Protein AF-A0A444ZMV1-F1 (afdb_monomer)

Nearest PDB structures (foldseek):
  4d1q-assembly1_B  TM=6.561E-01  e=3.156E-02  Musca domestica
  4d1q-assembly1_A-2  TM=5.902E-01  e=2.359E-02  Musca domestica

Foldseek 3Di:
DVVVVVVVCVVVCVVCVLLVLLLQLLQLQQRLNVLLLVLVVVPVDPVVSVVVSVSSVVVNVVLLVVLVVVVVVPPVDDDDDDDDDADDDDDQPPDLPRNLVVSVVSVVPDDDDQDDDDRVLSSVSNPDDRDRSRPSPDDSLVVLVVCCVSRVSSSVVNVVSVVDDPDCVVVVVLVVVLVVVCDPVNVPDDPVVSVVVSVVVCVVCSRVPPPPPPPPPPPPPPDDPDDDDDD

InterPro domains:
  IPR008906 HAT, C-terminal dimerisation domain [PF05699] (121-204)
  IPR012337 Ribonuclease H-like superfamily [SSF53098] (3-204)
  IPR025525 hAT-like transposase, RNase-H fold [PF14372] (1-67)

Organism: Arachis hypogaea (NCBI:txid3818)

Radius of gyration: 24.39 Å; Cα contacts (8 Å, |Δi|>4): 104; chains: 1; bounding box: 54×72×70 Å

Solvent-accessible surface area (backbone atoms only — not comparable to full-atom values): 14607 Å² total; per-residue (Å²): 111,69,68,63,53,49,57,53,46,54,59,50,42,76,71,45,48,57,61,53,45,42,54,42,37,69,30,62,52,34,25,69,61,44,51,54,62,49,34,59,72,75,31,87,49,67,71,60,27,50,53,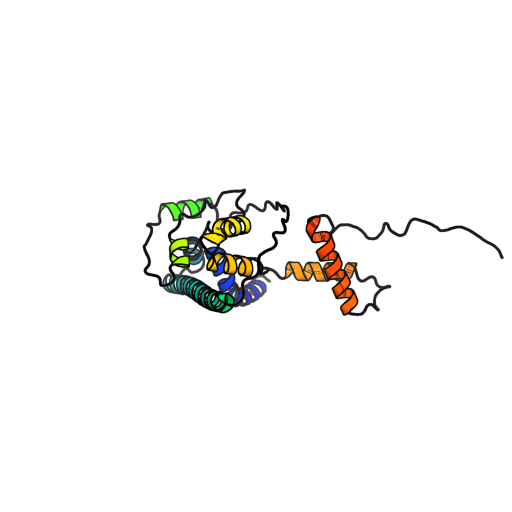54,53,52,49,37,53,48,54,48,51,52,51,53,51,54,48,50,56,52,54,67,63,49,72,81,63,88,77,85,84,83,89,79,88,79,84,88,83,89,78,90,73,87,68,58,94,69,49,63,67,61,48,54,55,49,62,74,71,56,74,89,75,88,75,95,73,91,47,71,69,61,51,52,60,69,71,46,85,66,42,72,75,83,52,88,84,70,48,71,68,59,50,38,64,73,40,29,87,80,36,56,62,58,33,51,50,46,56,60,56,72,66,56,75,92,56,66,62,64,56,52,49,51,53,55,47,46,58,69,73,52,43,86,92,52,77,79,67,53,67,71,55,53,49,52,49,55,51,49,52,51,61,70,38,63,86,70,47,92,75,69,86,74,68,72,86,73,79,83,74,86,81,81,88,77,86,79,84,88,132

Mean predicted aligned error: 14.3 Å

Secondary structure (DSSP, 8-state):
-HHHHHHHHHHHHHHHHHHHHHHHHTSTTTHHHHHHHHHHHH-SSHHHHHHHHHHHHHHHHHHHHHHHHHHHHHTT---PPPP-------------TT-HHHHHHHHHH--------S-HHHHHHHHSPPPPTT-TT--HHHHHHHHTTT-HHHHHHHHHHHTS-S-THHHHHHHHHHHHHS-GGGTT--HHHHHHHHHHHHHHHGGG-GGGGG--TTTT--S--------

pLDDT: mean 73.39, std 20.25, range [30.33, 95.62]

Sequence (231 aa):
MASNLKKKFEKYWDEIHGIMGVAAVLDPRYKMVGIEFQFEKMYPDPTECSKQVDRIHQLCNELVNEYTQKMSSDVSHVSVGVSVGTKELNESGNASLFGGDDYMVYLKRRKMTRSSYVNVEFDHYLEEEIHPPNDPNFNVLKWWKNNQMKFKVLAKIAKDIYAIPVSIVASESAFSTSGRVIFPHRAKLKQDIIEALMCGQSWLWAPLGNKGLNLDLQTFNDDEDVESDQE

Structure (mmCIF, N/CA/C/O backbone):
data_AF-A0A444ZMV1-F1
#
_entry.id   AF-A0A444ZMV1-F1
#
loop_
_atom_site.group_PDB
_atom_site.id
_atom_site.type_symbol
_atom_site.label_atom_id
_atom_site.label_alt_id
_atom_site.label_comp_id
_atom_site.label_asym_id
_atom_site.label_entity_id
_atom_site.label_seq_id
_atom_site.pdbx_PDB_ins_code
_atom_site.Cartn_x
_atom_site.Cartn_y
_atom_site.Cartn_z
_atom_site.occupancy
_atom_site.B_iso_or_equiv
_atom_site.auth_seq_id
_atom_site.auth_comp_id
_atom_site.auth_asym_id
_atom_site.auth_atom_id
_atom_site.pdbx_PDB_model_num
ATOM 1 N N . MET A 1 1 ? 26.603 11.649 -15.199 1.00 65.38 1 MET A N 1
ATOM 2 C CA . MET A 1 1 ? 25.768 10.424 -15.171 1.00 65.38 1 MET A CA 1
ATOM 3 C C . MET A 1 1 ? 24.673 10.513 -14.104 1.00 65.38 1 MET A C 1
ATOM 5 O O . MET A 1 1 ? 23.510 10.385 -14.463 1.00 65.38 1 MET A O 1
ATOM 9 N N . ALA A 1 2 ? 25.005 10.847 -12.848 1.00 78.06 2 ALA A N 1
ATOM 10 C CA . ALA A 1 2 ? 24.029 11.015 -11.759 1.00 78.06 2 ALA A CA 1
ATOM 11 C C . ALA A 1 2 ? 22.909 12.042 -12.042 1.00 78.06 2 ALA A C 1
ATOM 13 O O . ALA A 1 2 ? 21.747 11.776 -11.758 1.00 78.06 2 ALA A O 1
ATOM 14 N N . SER A 1 3 ? 23.222 13.177 -12.675 1.00 83.19 3 SER A N 1
ATOM 15 C CA . SER A 1 3 ? 22.232 14.209 -13.030 1.00 83.19 3 SER A CA 1
ATOM 16 C C . SER A 1 3 ? 21.158 13.724 -14.012 1.00 83.19 3 SER A C 1
ATOM 18 O O . SER A 1 3 ? 19.989 14.066 -13.868 1.00 83.19 3 SER A O 1
ATOM 20 N N . ASN A 1 4 ? 21.531 12.897 -14.991 1.00 79.81 4 ASN A N 1
ATOM 21 C CA . ASN A 1 4 ? 20.583 12.330 -15.954 1.00 79.81 4 ASN A CA 1
ATOM 22 C C . ASN A 1 4 ? 19.712 11.240 -15.320 1.00 79.81 4 ASN A C 1
ATOM 24 O O . ASN A 1 4 ? 18.538 11.128 -15.661 1.00 79.81 4 ASN A O 1
ATOM 28 N N . LEU A 1 5 ? 20.272 10.459 -14.390 1.00 83.81 5 LEU A N 1
ATOM 29 C CA . LEU A 1 5 ? 19.510 9.467 -13.635 1.00 83.81 5 LEU A CA 1
ATOM 30 C C . LEU A 1 5 ? 18.502 10.147 -12.700 1.00 83.81 5 LEU A C 1
ATOM 32 O O . LEU A 1 5 ? 17.342 9.754 -12.675 1.00 83.81 5 LEU A O 1
ATOM 36 N N . LYS A 1 6 ? 18.919 11.224 -12.023 1.00 81.94 6 LYS A N 1
ATOM 37 C CA . LYS A 1 6 ? 18.049 12.041 -11.171 1.00 81.94 6 LYS A CA 1
ATOM 38 C C . LYS A 1 6 ? 16.857 12.616 -11.943 1.00 81.94 6 LYS A C 1
ATOM 40 O O . LYS A 1 6 ? 15.730 12.435 -11.512 1.00 81.94 6 LYS A O 1
ATOM 45 N N . LYS A 1 7 ? 17.079 13.205 -13.124 1.00 84.75 7 LYS A N 1
ATOM 46 C CA . LYS A 1 7 ? 15.985 13.724 -13.970 1.00 84.75 7 LYS A CA 1
ATOM 47 C C . LYS A 1 7 ? 14.976 12.648 -14.376 1.00 84.75 7 LYS A C 1
ATOM 49 O O . LYS A 1 7 ? 13.780 12.910 -14.429 1.00 84.75 7 LYS A O 1
ATOM 54 N N . LYS A 1 8 ? 15.454 11.437 -14.692 1.00 80.88 8 LYS A N 1
ATOM 55 C CA . LYS A 1 8 ? 14.567 10.304 -14.993 1.00 80.88 8 LYS A CA 1
ATOM 56 C C . LYS A 1 8 ? 13.780 9.889 -13.755 1.00 80.88 8 LYS A C 1
ATOM 58 O O . LYS A 1 8 ? 12.581 9.679 -13.864 1.00 80.88 8 LYS A O 1
ATOM 63 N N . PHE A 1 9 ? 14.446 9.800 -12.605 1.00 83.25 9 PHE A N 1
ATOM 64 C CA . PHE A 1 9 ? 13.806 9.471 -11.337 1.00 83.25 9 PHE A CA 1
ATOM 65 C C . PHE A 1 9 ? 12.701 10.467 -10.987 1.00 83.25 9 PHE A C 1
ATOM 67 O O . PHE A 1 9 ? 11.588 10.029 -10.756 1.00 83.25 9 PHE A O 1
ATOM 74 N N . GLU A 1 10 ? 12.975 11.773 -11.013 1.00 83.81 10 GLU A N 1
ATOM 75 C CA . GLU A 1 10 ? 11.992 12.815 -10.674 1.00 83.81 10 GLU A CA 1
ATOM 76 C C . GLU A 1 10 ? 10.729 12.703 -11.535 1.00 83.81 10 GLU A C 1
ATOM 78 O O . GLU A 1 10 ? 9.622 12.725 -11.010 1.00 83.81 10 GLU A O 1
ATOM 83 N N . LYS A 1 11 ? 10.892 12.451 -12.841 1.00 82.19 11 LYS A N 1
ATOM 84 C CA . LYS A 1 11 ? 9.759 12.232 -13.744 1.00 82.19 11 LYS A CA 1
ATOM 85 C C . LYS A 1 11 ? 8.880 11.048 -13.312 1.00 82.19 11 LYS A C 1
ATOM 87 O O . LYS A 1 11 ? 7.664 11.178 -13.271 1.00 82.19 11 LYS A O 1
ATOM 92 N N . TYR A 1 12 ? 9.481 9.894 -13.017 1.00 79.56 12 TYR A N 1
ATOM 93 C CA . TYR A 1 12 ? 8.719 8.711 -12.592 1.00 79.56 12 TYR A CA 1
ATOM 94 C C . TYR A 1 12 ? 8.174 8.851 -11.173 1.00 79.56 12 TYR A C 1
ATOM 96 O O . TYR A 1 12 ? 7.096 8.348 -10.870 1.00 79.56 12 TYR A O 1
ATOM 104 N N . TRP A 1 13 ? 8.919 9.530 -10.303 1.00 82.06 13 TRP A N 1
ATOM 105 C CA . TRP A 1 13 ? 8.515 9.795 -8.935 1.00 82.06 13 TRP A CA 1
ATOM 106 C C . TRP A 1 13 ? 7.202 10.564 -8.922 1.00 82.06 13 TRP A C 1
ATOM 108 O O . TRP A 1 13 ? 6.260 10.097 -8.295 1.00 82.06 13 TRP A O 1
ATOM 118 N N . ASP A 1 14 ? 7.081 11.644 -9.695 1.00 78.25 14 ASP A N 1
ATOM 119 C CA . ASP A 1 14 ? 5.852 12.445 -9.787 1.00 78.25 14 ASP A CA 1
ATOM 120 C C . ASP A 1 14 ? 4.624 11.637 -10.248 1.00 78.25 14 ASP A C 1
ATOM 122 O O . ASP A 1 14 ? 3.501 11.934 -9.841 1.00 78.25 14 ASP A O 1
ATOM 126 N N . GLU A 1 15 ? 4.824 10.581 -11.037 1.00 77.00 15 GLU A N 1
ATOM 127 C CA . GLU A 1 15 ? 3.748 9.706 -11.517 1.00 77.00 15 GLU A CA 1
ATOM 128 C C . GLU A 1 15 ? 3.374 8.609 -10.497 1.00 77.00 15 GLU A C 1
ATOM 130 O O . GLU A 1 15 ? 2.198 8.284 -10.337 1.00 77.00 15 GLU A O 1
ATOM 135 N N . ILE A 1 16 ? 4.356 8.042 -9.785 1.00 81.00 16 ILE A N 1
ATOM 136 C CA . ILE A 1 16 ? 4.193 6.793 -9.015 1.00 81.00 16 ILE A CA 1
ATOM 137 C C . ILE A 1 16 ? 4.139 7.033 -7.491 1.00 81.00 16 ILE A C 1
ATOM 139 O O . ILE A 1 16 ? 3.589 6.217 -6.748 1.00 81.00 16 ILE A O 1
ATOM 143 N N . HIS A 1 17 ? 4.639 8.161 -6.978 1.00 83.94 17 HIS A N 1
ATOM 144 C CA . HIS A 1 17 ? 4.689 8.413 -5.528 1.00 83.94 17 HIS A CA 1
ATOM 145 C C . HIS A 1 17 ? 3.305 8.369 -4.861 1.00 83.94 17 HIS A C 1
ATOM 147 O O . HIS A 1 17 ? 3.194 7.927 -3.719 1.00 83.94 17 HIS A O 1
ATOM 153 N N . GLY A 1 18 ? 2.245 8.762 -5.578 1.00 89.94 18 GLY A N 1
ATOM 154 C CA . GLY A 1 18 ? 0.869 8.690 -5.086 1.00 89.94 18 GLY A CA 1
ATOM 155 C C . GLY A 1 18 ? 0.442 7.259 -4.753 1.00 89.94 18 GLY A C 1
ATOM 156 O O . GLY A 1 18 ? 0.002 6.985 -3.638 1.00 89.94 18 GLY A O 1
ATOM 157 N N . ILE A 1 19 ? 0.638 6.326 -5.693 1.00 90.69 19 ILE A N 1
ATOM 158 C CA . ILE A 1 19 ? 0.264 4.918 -5.501 1.00 90.69 19 ILE A CA 1
ATOM 159 C C . ILE A 1 19 ? 1.138 4.239 -4.441 1.00 90.69 19 ILE A C 1
ATOM 161 O O . ILE A 1 19 ? 0.641 3.451 -3.638 1.00 90.69 19 ILE A O 1
ATOM 165 N N . MET A 1 20 ? 2.424 4.602 -4.371 1.00 90.19 20 MET A N 1
ATOM 166 C CA . MET A 1 20 ? 3.328 4.132 -3.318 1.00 90.19 20 MET A CA 1
ATOM 167 C C . MET A 1 20 ? 2.902 4.640 -1.939 1.00 90.19 20 MET A C 1
ATOM 169 O O . MET A 1 20 ? 2.947 3.885 -0.969 1.00 90.19 20 MET A O 1
ATOM 173 N N . GLY A 1 21 ? 2.451 5.894 -1.856 1.00 92.19 21 GLY A N 1
ATOM 174 C CA . GLY A 1 21 ? 1.899 6.469 -0.636 1.00 92.19 21 GLY A CA 1
ATOM 175 C C . GLY A 1 21 ? 0.659 5.711 -0.171 1.00 92.19 21 GLY A C 1
ATOM 176 O O . GLY A 1 21 ? 0.603 5.286 0.979 1.00 92.19 21 GLY A O 1
ATOM 177 N N . VAL A 1 22 ? -0.285 5.437 -1.076 1.00 94.62 22 VAL A N 1
ATOM 178 C CA . VAL A 1 22 ? -1.470 4.612 -0.774 1.00 94.62 22 VAL A CA 1
ATOM 179 C C . VAL A 1 22 ? -1.066 3.215 -0.286 1.00 94.62 22 VAL A C 1
ATOM 181 O O . VAL A 1 22 ? -1.575 2.750 0.732 1.00 94.62 22 VAL A O 1
ATOM 184 N N . ALA A 1 23 ? -0.111 2.556 -0.949 1.00 94.12 23 ALA A N 1
ATOM 185 C CA . ALA A 1 23 ? 0.373 1.233 -0.545 1.00 94.12 23 ALA A CA 1
ATOM 186 C C . ALA A 1 23 ? 1.011 1.226 0.858 1.00 94.12 23 ALA A C 1
ATOM 188 O O . ALA A 1 23 ? 0.843 0.261 1.604 1.00 94.12 23 ALA A O 1
ATOM 189 N N . ALA A 1 24 ? 1.722 2.295 1.229 1.00 93.50 24 ALA A N 1
ATOM 190 C CA . ALA A 1 24 ? 2.289 2.458 2.565 1.00 93.50 24 ALA A CA 1
ATOM 191 C C . ALA A 1 24 ? 1.212 2.765 3.621 1.00 93.50 24 ALA A C 1
ATOM 193 O O . ALA A 1 24 ? 1.287 2.239 4.729 1.00 93.50 24 ALA A O 1
ATOM 194 N N . VAL A 1 25 ? 0.173 3.537 3.283 1.00 95.12 25 VAL A N 1
ATOM 195 C CA . VAL A 1 25 ? -0.976 3.767 4.180 1.00 95.12 25 VAL A CA 1
ATOM 196 C C . VAL A 1 25 ? -1.743 2.469 4.441 1.00 95.12 25 VAL A C 1
ATOM 198 O O . VAL A 1 25 ? -2.150 2.204 5.572 1.00 95.12 25 VAL A O 1
ATOM 201 N N . LEU A 1 26 ? -1.904 1.623 3.424 1.00 95.38 26 LEU A N 1
ATOM 202 C CA . LEU A 1 26 ? -2.538 0.308 3.552 1.00 95.38 26 LEU A CA 1
ATOM 203 C C . LEU A 1 26 ? -1.655 -0.729 4.266 1.00 95.38 26 LEU A C 1
ATOM 205 O O . LEU A 1 26 ? -2.121 -1.836 4.523 1.00 95.38 26 LEU A O 1
ATOM 209 N N . ASP A 1 27 ? -0.407 -0.407 4.613 1.00 94.00 27 ASP A N 1
ATOM 210 C CA . ASP A 1 27 ? 0.406 -1.274 5.462 1.00 94.00 27 ASP A CA 1
ATOM 211 C C . ASP A 1 27 ? 0.099 -0.972 6.944 1.00 94.00 27 ASP A C 1
ATOM 213 O O . ASP A 1 27 ? 0.359 0.146 7.414 1.00 94.00 27 ASP A O 1
ATOM 217 N N . PRO A 1 28 ? -0.402 -1.954 7.718 1.00 92.56 28 PRO A N 1
ATOM 218 C CA . PRO A 1 28 ? -0.748 -1.780 9.130 1.00 92.56 28 PRO A CA 1
ATOM 219 C C . PRO A 1 28 ? 0.413 -1.327 10.018 1.00 92.56 28 PRO A C 1
ATOM 221 O O . PRO A 1 28 ? 0.171 -0.836 11.121 1.00 92.56 28 PRO A O 1
ATOM 224 N N . ARG A 1 29 ? 1.661 -1.504 9.565 1.00 90.56 29 ARG A N 1
ATOM 225 C CA . ARG A 1 29 ? 2.874 -1.083 10.281 1.00 90.56 29 ARG A CA 1
ATOM 226 C C . ARG A 1 29 ? 3.194 0.397 10.127 1.00 90.56 29 ARG A C 1
ATOM 228 O O . AR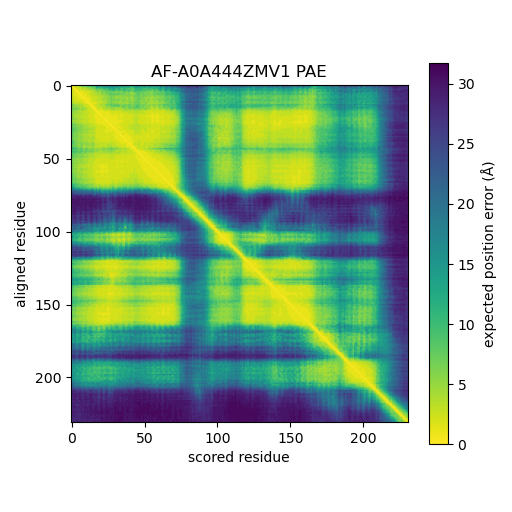G A 1 29 ? 3.997 0.914 10.898 1.00 90.56 29 ARG A O 1
ATOM 235 N N . TYR A 1 30 ? 2.612 1.061 9.131 1.00 89.38 30 TYR A N 1
ATOM 236 C CA . TYR A 1 30 ? 2.981 2.425 8.761 1.00 89.38 30 TYR A CA 1
ATOM 237 C C . TYR A 1 30 ? 1.786 3.371 8.825 1.00 89.38 30 TYR A C 1
ATOM 239 O O . TYR A 1 30 ? 1.850 4.386 9.527 1.00 89.38 30 TYR A O 1
ATOM 247 N N . LYS A 1 31 ? 0.680 3.029 8.150 1.00 92.00 31 LYS A N 1
ATOM 248 C CA . LYS A 1 31 ? -0.515 3.883 8.039 1.00 92.00 31 LYS A CA 1
ATOM 249 C C . LYS A 1 31 ? -0.149 5.312 7.588 1.00 92.00 31 LYS A C 1
ATOM 251 O O . LYS A 1 31 ? 0.905 5.539 6.993 1.00 92.00 31 LYS A O 1
ATOM 256 N N . MET A 1 32 ? -0.998 6.301 7.879 1.00 92.06 32 MET A N 1
ATOM 257 C CA . MET A 1 32 ? -0.690 7.719 7.608 1.00 92.06 32 MET A CA 1
ATOM 258 C C . MET A 1 32 ? 0.589 8.195 8.313 1.00 92.06 32 MET A C 1
ATOM 260 O O . MET A 1 32 ? 1.330 9.014 7.781 1.00 92.06 32 MET A O 1
ATOM 264 N N . VAL A 1 33 ? 0.898 7.619 9.474 1.00 89.88 33 VAL A N 1
ATOM 265 C CA . VAL A 1 33 ? 2.041 8.013 10.309 1.00 89.88 33 VAL A CA 1
ATOM 266 C C . VAL A 1 33 ? 3.378 7.755 9.624 1.00 89.88 33 VAL A C 1
ATOM 268 O O . VAL A 1 33 ? 4.324 8.520 9.783 1.00 89.88 33 VAL A O 1
ATOM 271 N N . GLY A 1 34 ? 3.478 6.664 8.862 1.00 88.12 34 GLY A N 1
ATOM 272 C CA . GLY A 1 34 ? 4.668 6.373 8.068 1.00 88.12 34 GLY A CA 1
ATOM 273 C C . GLY A 1 34 ? 4.895 7.400 6.959 1.00 88.12 34 GLY A C 1
ATOM 274 O O . GLY A 1 34 ? 6.042 7.747 6.682 1.00 88.12 34 GLY A O 1
ATOM 275 N N . ILE A 1 35 ? 3.816 7.926 6.366 1.00 91.25 35 ILE A N 1
ATOM 276 C CA . ILE A 1 35 ? 3.897 8.985 5.353 1.00 91.25 35 ILE A CA 1
ATOM 277 C C . ILE A 1 35 ? 4.370 10.289 5.982 1.00 91.25 35 ILE A C 1
ATOM 279 O O . ILE A 1 35 ? 5.323 10.872 5.478 1.00 91.25 35 ILE A O 1
ATOM 283 N N . GLU A 1 36 ? 3.766 10.703 7.099 1.00 90.69 36 GLU A N 1
ATOM 284 C CA . GLU A 1 36 ? 4.173 11.898 7.854 1.00 90.69 36 GLU A CA 1
ATOM 285 C C . GLU A 1 36 ? 5.674 11.851 8.178 1.00 90.69 36 GLU A C 1
ATOM 287 O O . GLU A 1 36 ? 6.431 12.738 7.786 1.00 90.69 36 GLU A O 1
ATOM 292 N N . PHE A 1 37 ? 6.128 10.748 8.781 1.00 89.19 37 PHE A N 1
ATOM 293 C CA . PHE A 1 37 ? 7.532 10.545 9.139 1.00 89.19 37 PHE A CA 1
ATOM 294 C C . PHE A 1 37 ? 8.488 10.639 7.943 1.00 89.19 37 PHE A C 1
ATOM 296 O O . PHE A 1 37 ? 9.588 11.184 8.058 1.00 89.19 37 PHE A O 1
ATOM 303 N N . GLN A 1 38 ? 8.103 10.083 6.794 1.00 86.94 38 GLN A N 1
ATOM 304 C CA . GLN A 1 38 ? 8.970 10.057 5.622 1.00 86.94 38 GLN A CA 1
ATOM 305 C C . GLN A 1 38 ? 8.957 11.386 4.870 1.00 86.94 38 GLN A C 1
ATOM 307 O O . GLN A 1 38 ? 9.998 11.834 4.387 1.00 86.94 38 GLN A O 1
ATOM 312 N N . PHE A 1 39 ? 7.797 12.029 4.770 1.00 89.62 39 PHE A N 1
ATOM 313 C CA . PHE A 1 39 ? 7.650 13.280 4.040 1.00 89.62 39 PHE A CA 1
ATOM 314 C C . PHE A 1 39 ? 8.291 14.440 4.799 1.00 89.62 39 PHE A C 1
ATOM 316 O O . PHE A 1 39 ? 8.907 15.278 4.149 1.00 89.62 39 PHE A O 1
ATOM 323 N N . GLU A 1 40 ? 8.313 14.417 6.137 1.00 88.50 40 GLU A N 1
ATOM 324 C CA . GLU A 1 40 ? 9.120 15.349 6.944 1.00 88.50 40 GLU A CA 1
ATOM 325 C C . GLU A 1 40 ? 10.615 15.304 6.570 1.00 88.50 40 GLU A C 1
ATOM 327 O O . GLU A 1 40 ? 11.311 16.317 6.626 1.00 88.50 40 GLU A O 1
ATOM 332 N N . LYS A 1 41 ? 11.126 14.133 6.163 1.00 86.75 41 LYS A N 1
ATOM 333 C CA . LYS A 1 41 ? 12.523 13.963 5.728 1.00 86.75 41 LYS A CA 1
ATOM 334 C C . LYS A 1 41 ? 12.735 14.327 4.258 1.00 86.75 41 LYS A C 1
ATOM 336 O O . LYS A 1 41 ? 13.817 14.786 3.897 1.00 86.75 41 LYS A O 1
ATOM 341 N N . MET A 1 42 ? 11.740 14.081 3.405 1.00 85.31 42 MET A N 1
ATOM 342 C CA . MET A 1 42 ? 11.833 14.331 1.961 1.00 85.31 42 MET A CA 1
ATOM 343 C C . MET A 1 42 ? 11.551 15.787 1.577 1.00 85.31 42 MET A C 1
ATOM 345 O O . MET A 1 42 ? 12.147 16.282 0.621 1.00 85.31 42 MET A O 1
ATOM 349 N N . TYR A 1 43 ? 10.674 16.469 2.314 1.00 86.81 43 TYR A N 1
ATOM 350 C CA . TYR A 1 43 ? 10.227 17.833 2.047 1.00 86.81 43 TYR A CA 1
ATOM 351 C C . TYR A 1 43 ? 10.638 18.750 3.208 1.00 86.81 43 TYR A C 1
ATOM 353 O O . TYR A 1 43 ? 9.945 18.807 4.221 1.00 86.81 43 TYR A O 1
ATOM 361 N N . PRO A 1 44 ? 11.746 19.504 3.072 1.00 85.88 44 PRO A N 1
ATOM 362 C CA . PRO A 1 44 ? 12.209 20.412 4.123 1.00 85.88 44 PRO A CA 1
ATOM 363 C C . PRO A 1 44 ? 11.240 21.566 4.421 1.00 85.88 44 PRO A C 1
ATOM 365 O O . PRO A 1 44 ? 11.312 22.157 5.495 1.00 85.88 44 PRO A O 1
ATOM 368 N N . ASP A 1 45 ? 10.370 21.916 3.467 1.00 91.12 45 ASP A N 1
ATOM 369 C CA . ASP A 1 45 ? 9.326 22.927 3.642 1.00 91.12 45 ASP A CA 1
ATOM 370 C C . ASP A 1 45 ? 8.074 22.294 4.284 1.00 91.12 45 ASP A C 1
ATOM 372 O O . ASP A 1 45 ? 7.432 21.447 3.651 1.00 91.12 45 ASP A O 1
ATOM 376 N N . PRO A 1 46 ? 7.675 22.720 5.500 1.00 89.50 46 PRO A N 1
ATOM 377 C CA . PRO A 1 46 ? 6.497 22.188 6.184 1.00 89.50 46 PRO A CA 1
ATOM 378 C C . PRO A 1 46 ? 5.199 22.362 5.393 1.00 89.50 46 PRO A C 1
ATOM 380 O O . PRO A 1 46 ? 4.298 21.529 5.494 1.00 89.50 46 PRO A O 1
ATOM 383 N N . THR A 1 47 ? 5.085 23.437 4.606 1.00 91.19 47 THR A N 1
ATOM 384 C CA . THR A 1 47 ? 3.865 23.701 3.836 1.00 91.19 47 THR A CA 1
ATOM 385 C C . THR A 1 47 ? 3.713 22.717 2.685 1.00 91.19 47 THR A C 1
ATOM 387 O O . THR A 1 47 ? 2.616 22.215 2.446 1.00 91.19 47 THR A O 1
ATOM 390 N N . GLU A 1 48 ? 4.811 22.390 2.005 1.00 89.38 48 GLU A N 1
ATOM 391 C CA . GLU A 1 48 ? 4.814 21.398 0.935 1.00 89.38 48 GLU A CA 1
ATOM 392 C C . GLU A 1 48 ? 4.649 19.983 1.493 1.00 89.38 48 GLU A C 1
ATOM 394 O O . GLU A 1 48 ? 3.847 19.214 0.969 1.00 89.38 48 GLU A O 1
ATOM 399 N N . CYS A 1 49 ? 5.304 19.669 2.616 1.00 89.06 49 CYS A N 1
ATOM 400 C CA . CYS A 1 49 ? 5.108 18.403 3.320 1.00 89.06 49 CYS A CA 1
ATOM 401 C C . CYS A 1 49 ? 3.624 18.160 3.644 1.00 89.06 49 CYS A C 1
AT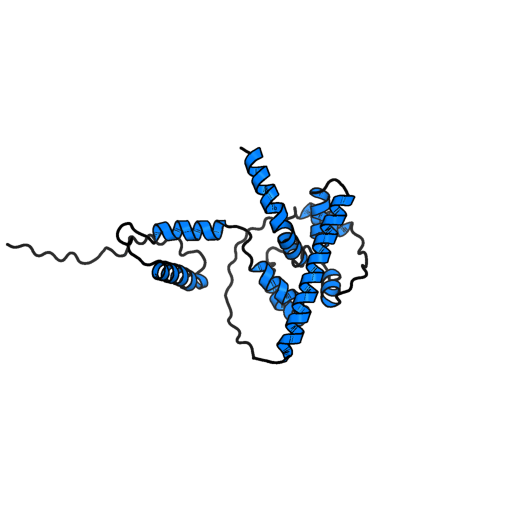OM 403 O O . CYS A 1 49 ? 3.084 17.112 3.291 1.00 89.06 49 CYS A O 1
ATOM 405 N N . SER A 1 50 ? 2.945 19.141 4.256 1.00 90.69 50 SER A N 1
ATOM 406 C CA . SER A 1 50 ? 1.516 19.032 4.587 1.00 90.69 50 SER A CA 1
ATOM 407 C C . SER A 1 50 ? 0.663 18.788 3.345 1.00 90.69 50 SER A C 1
ATOM 409 O O . SER A 1 50 ? -0.158 17.878 3.345 1.00 90.69 50 SER A O 1
ATOM 411 N N . LYS A 1 51 ? 0.896 19.534 2.255 1.00 92.31 51 LYS A N 1
ATOM 412 C CA . LYS A 1 51 ? 0.152 19.343 1.000 1.00 92.31 51 LYS A CA 1
ATOM 413 C C . LYS A 1 51 ? 0.304 17.931 0.444 1.00 92.31 51 LYS A C 1
ATOM 415 O O . LYS A 1 51 ? -0.668 17.370 -0.053 1.00 92.31 51 LYS A O 1
ATOM 420 N N . GLN A 1 52 ? 1.507 17.360 0.499 1.00 91.06 52 GLN A N 1
ATOM 421 C CA . GLN A 1 52 ? 1.750 16.010 -0.010 1.00 91.06 52 GLN A CA 1
ATOM 422 C C . GLN A 1 52 ? 1.091 14.947 0.880 1.00 91.06 52 GLN A C 1
ATOM 424 O O . GLN A 1 52 ? 0.500 14.002 0.359 1.00 91.06 52 GLN A O 1
ATOM 429 N N . VAL A 1 53 ? 1.111 15.119 2.207 1.00 92.25 53 VAL A N 1
ATOM 430 C CA . VAL A 1 53 ? 0.371 14.249 3.141 1.00 92.25 53 VAL A CA 1
ATOM 431 C C . VAL A 1 53 ? -1.137 14.320 2.870 1.00 92.25 53 VAL A C 1
ATOM 433 O O . VAL A 1 53 ? -1.783 13.281 2.712 1.00 92.25 53 VAL A O 1
ATOM 436 N N . ASP A 1 54 ? -1.686 15.530 2.733 1.00 92.69 54 ASP A N 1
ATOM 437 C CA . ASP A 1 54 ? -3.103 15.757 2.431 1.00 92.69 54 ASP A CA 1
ATOM 438 C C . ASP A 1 54 ? -3.498 15.145 1.083 1.00 92.69 54 ASP A C 1
ATOM 440 O O . ASP A 1 54 ? -4.560 14.534 0.964 1.00 92.69 54 ASP A O 1
ATOM 444 N N . ARG A 1 55 ? -2.623 15.238 0.076 1.00 93.12 55 ARG A N 1
ATOM 445 C CA . ARG A 1 55 ? -2.823 14.610 -1.235 1.00 93.12 55 ARG A CA 1
ATOM 446 C C . ARG A 1 55 ? -2.949 13.089 -1.126 1.00 93.12 55 ARG A C 1
ATOM 448 O O . ARG A 1 55 ? -3.865 12.521 -1.716 1.00 93.12 55 ARG A O 1
ATOM 455 N N . ILE A 1 56 ? -2.068 12.418 -0.378 1.00 94.12 56 ILE A N 1
ATOM 456 C CA . ILE A 1 56 ? -2.164 10.960 -0.167 1.00 94.12 56 ILE A CA 1
ATOM 457 C C . ILE A 1 56 ? -3.451 10.603 0.580 1.00 94.12 56 ILE A C 1
ATOM 459 O O . ILE A 1 56 ? -4.134 9.641 0.220 1.00 94.12 56 ILE A O 1
ATOM 463 N N . HIS A 1 57 ? -3.812 11.394 1.588 1.00 92.94 57 HIS A N 1
ATOM 464 C CA . HIS A 1 57 ? -5.042 11.190 2.340 1.00 92.94 57 HIS A CA 1
ATOM 465 C C . HIS A 1 57 ? -6.292 11.325 1.452 1.00 92.94 57 HIS A C 1
ATOM 467 O O . HIS A 1 57 ? -7.206 10.500 1.529 1.00 92.94 57 HIS A O 1
ATOM 473 N N . GLN A 1 58 ? -6.333 12.334 0.577 1.00 93.38 58 GLN A N 1
ATOM 474 C CA . GLN A 1 58 ? -7.411 12.529 -0.397 1.00 93.38 58 GLN A CA 1
ATOM 475 C C . GLN A 1 58 ? -7.512 11.347 -1.364 1.00 93.38 58 GLN A C 1
ATOM 477 O O . GLN A 1 58 ? -8.594 10.782 -1.498 1.00 93.38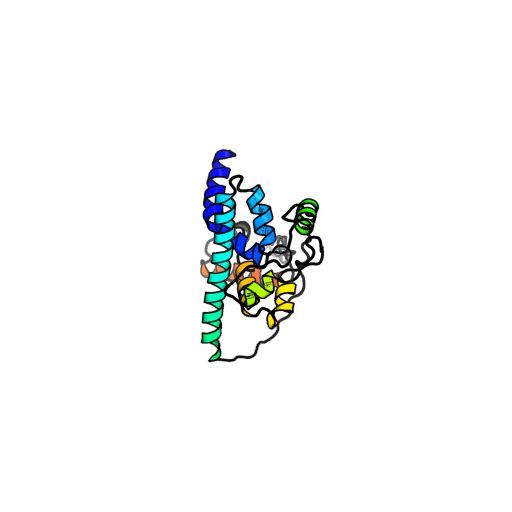 58 GLN A O 1
ATOM 482 N N . LEU A 1 59 ? -6.388 10.895 -1.934 1.00 94.38 59 LEU A N 1
ATOM 483 C CA . LEU A 1 59 ? -6.353 9.721 -2.814 1.00 94.38 59 LEU A CA 1
ATOM 484 C C . LEU A 1 59 ? -6.907 8.460 -2.133 1.00 94.38 59 LEU A C 1
ATOM 486 O O . LEU A 1 59 ? -7.669 7.712 -2.744 1.00 94.38 59 LEU A O 1
ATOM 490 N N . CYS A 1 60 ? -6.569 8.229 -0.859 1.00 94.44 60 CYS A N 1
ATOM 491 C CA . CYS A 1 60 ? -7.119 7.100 -0.104 1.00 94.44 60 CYS A CA 1
ATOM 492 C C . CYS A 1 60 ? -8.645 7.205 0.039 1.00 94.44 60 CYS A C 1
ATOM 494 O O . CYS A 1 60 ? -9.352 6.222 -0.174 1.00 94.44 60 CYS A O 1
ATOM 496 N N . ASN A 1 61 ? -9.163 8.394 0.357 1.00 92.94 61 ASN A N 1
ATOM 497 C CA . ASN A 1 61 ? -10.604 8.615 0.493 1.00 92.94 61 ASN A CA 1
ATOM 498 C C . ASN A 1 61 ? -11.353 8.464 -0.834 1.00 92.94 61 ASN A C 1
ATOM 500 O O . ASN A 1 61 ? -12.428 7.869 -0.861 1.00 92.94 61 ASN A O 1
ATOM 504 N N . GLU A 1 62 ? -10.792 8.973 -1.929 1.00 93.81 62 GLU A N 1
ATOM 505 C CA . GLU A 1 62 ? -11.358 8.819 -3.271 1.00 93.81 62 GLU A CA 1
ATOM 506 C C . GLU A 1 62 ? -11.460 7.342 -3.665 1.00 93.81 62 GLU A C 1
ATOM 508 O O . GLU A 1 62 ? -12.534 6.893 -4.072 1.00 93.81 62 GLU A O 1
ATOM 513 N N . LEU A 1 63 ? -10.396 6.561 -3.442 1.00 93.94 63 LEU A N 1
ATOM 514 C CA . LEU A 1 63 ? -10.401 5.116 -3.685 1.00 93.94 63 LEU A CA 1
ATOM 515 C C . LEU A 1 63 ? -11.444 4.392 -2.828 1.00 93.94 63 LEU A C 1
ATOM 517 O O . LEU A 1 63 ? -12.202 3.569 -3.342 1.00 93.94 63 LEU A O 1
ATOM 521 N N . VAL A 1 64 ? -11.525 4.704 -1.532 1.00 94.00 64 V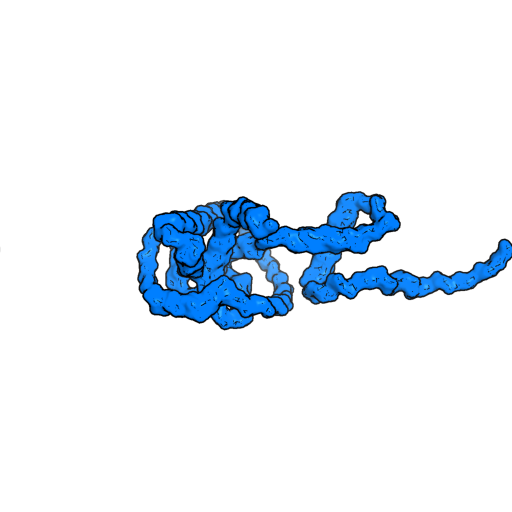AL A N 1
ATOM 522 C CA . VAL A 1 64 ? -12.531 4.108 -0.637 1.00 94.00 64 VAL A CA 1
ATOM 523 C C . VAL A 1 64 ? -13.945 4.414 -1.124 1.00 94.00 64 VAL A C 1
ATOM 525 O O . VAL A 1 64 ? -14.776 3.505 -1.192 1.00 94.00 64 VAL A O 1
ATOM 528 N N . ASN A 1 65 ? -14.214 5.654 -1.533 1.00 92.56 65 ASN A N 1
ATOM 529 C CA . ASN A 1 65 ? -15.513 6.053 -2.065 1.00 92.56 65 ASN A CA 1
ATOM 530 C C . ASN A 1 65 ? -15.857 5.290 -3.353 1.00 92.56 65 ASN A C 1
ATOM 532 O O . ASN A 1 65 ? -16.956 4.744 -3.470 1.00 92.56 65 ASN A O 1
ATOM 536 N N . GLU A 1 66 ? -14.920 5.203 -4.299 1.00 93.31 66 GLU A N 1
ATOM 537 C CA . GLU A 1 66 ? -15.120 4.509 -5.574 1.00 93.31 66 GLU A CA 1
ATOM 538 C C . GLU A 1 66 ? -15.402 3.013 -5.369 1.00 93.31 66 GLU A C 1
ATOM 540 O O . GLU A 1 66 ? -16.357 2.465 -5.928 1.00 93.31 66 GLU A O 1
ATOM 545 N N . TYR A 1 67 ? -14.618 2.339 -4.524 1.00 93.44 67 TYR A N 1
ATOM 546 C CA . TYR A 1 67 ? -14.825 0.918 -4.240 1.00 93.44 67 TYR A CA 1
ATOM 547 C C . TYR A 1 67 ? -16.116 0.669 -3.459 1.00 93.44 67 TYR A C 1
ATOM 549 O O . TYR A 1 67 ? -16.801 -0.320 -3.723 1.00 93.44 67 TYR A O 1
ATOM 557 N N . THR A 1 68 ? -16.492 1.571 -2.550 1.00 91.56 68 THR A N 1
ATOM 558 C CA . THR A 1 68 ? -17.765 1.480 -1.822 1.00 91.56 68 THR A CA 1
ATOM 559 C C . THR A 1 68 ? -18.953 1.555 -2.783 1.00 91.56 68 THR A C 1
ATOM 561 O O . THR A 1 68 ? -19.881 0.755 -2.666 1.00 91.56 68 THR A O 1
ATOM 564 N N . GLN A 1 69 ? -18.910 2.457 -3.771 1.00 89.62 69 GLN A N 1
ATOM 565 C CA . GLN A 1 69 ? -19.946 2.589 -4.806 1.00 89.62 69 GLN A CA 1
ATOM 566 C C . GLN A 1 69 ? -20.018 1.363 -5.732 1.00 89.62 69 GLN A C 1
ATOM 568 O O . GLN A 1 69 ? -21.106 0.886 -6.071 1.00 89.62 69 GLN A O 1
ATOM 573 N N . LYS A 1 70 ? -18.865 0.803 -6.119 1.00 89.25 70 LYS A N 1
ATOM 574 C CA . LYS A 1 70 ? -18.816 -0.440 -6.908 1.00 89.25 70 LYS A CA 1
ATOM 575 C C . LYS A 1 70 ? -19.399 -1.618 -6.128 1.00 89.25 70 LYS A C 1
ATOM 577 O O . LYS A 1 70 ? -20.186 -2.390 -6.666 1.00 89.25 70 LYS A O 1
ATOM 582 N N . MET A 1 71 ? -19.078 -1.724 -4.839 1.00 83.62 71 MET A N 1
ATOM 583 C CA . MET A 1 71 ? -19.560 -2.815 -3.989 1.00 83.62 71 MET A CA 1
ATOM 584 C C . MET A 1 71 ? -21.059 -2.759 -3.727 1.00 83.62 71 MET A C 1
ATOM 586 O O . MET A 1 71 ? -21.670 -3.818 -3.651 1.00 83.62 71 MET A O 1
ATOM 590 N N . SER A 1 72 ? -21.658 -1.573 -3.608 1.00 76.56 72 SER A N 1
ATOM 591 C CA . SER A 1 72 ? -23.114 -1.431 -3.480 1.00 76.56 72 SER A CA 1
ATOM 592 C C . SER A 1 72 ? -23.860 -1.747 -4.782 1.00 76.56 72 SER A C 1
ATOM 594 O O . SER A 1 72 ? -24.996 -2.213 -4.722 1.00 76.56 72 SER A O 1
ATOM 596 N N . SER A 1 73 ? -23.208 -1.595 -5.938 1.00 71.00 73 SER A N 1
ATOM 597 C CA . SER A 1 73 ? -23.758 -1.984 -7.245 1.00 71.00 73 SER A CA 1
ATOM 598 C C . SER A 1 73 ? -23.731 -3.510 -7.473 1.00 71.00 73 SER A C 1
ATOM 600 O O . SER A 1 73 ? -24.681 -4.072 -8.021 1.00 71.00 73 SER A O 1
ATOM 602 N N . ASP A 1 74 ? -22.698 -4.200 -6.973 1.00 59.94 74 ASP A N 1
ATOM 603 C CA . ASP A 1 74 ? -22.506 -5.659 -7.107 1.00 59.94 74 ASP A CA 1
ATOM 604 C C . ASP A 1 74 ? -23.443 -6.523 -6.232 1.00 59.94 74 ASP A C 1
ATOM 606 O O . ASP A 1 74 ? -23.564 -7.729 -6.454 1.00 59.94 74 ASP A O 1
ATOM 610 N N . VAL A 1 75 ? -24.153 -5.952 -5.246 1.00 55.28 75 VAL A N 1
ATOM 611 C CA . VAL A 1 75 ? -25.035 -6.721 -4.326 1.00 55.28 75 VAL A CA 1
ATOM 612 C C . VAL A 1 75 ? -26.260 -7.332 -5.037 1.00 55.28 75 VAL A C 1
ATOM 614 O O . VAL A 1 75 ? -27.025 -8.083 -4.437 1.00 55.28 75 VAL A O 1
ATOM 617 N N . SER A 1 76 ? -26.433 -7.083 -6.335 1.00 47.38 76 SER A N 1
ATOM 618 C CA . SER A 1 76 ? -27.478 -7.697 -7.159 1.00 47.38 76 SER A CA 1
ATOM 619 C C . SER A 1 76 ? -27.129 -9.091 -7.712 1.00 47.38 76 SER A C 1
ATOM 621 O O . SER A 1 76 ? -28.023 -9.759 -8.225 1.00 47.38 76 SER A O 1
ATOM 623 N N . HIS A 1 77 ? -25.901 -9.602 -7.543 1.00 40.06 77 HIS A N 1
ATOM 624 C CA . HIS A 1 77 ? -25.556 -10.987 -7.901 1.00 40.06 77 HIS A CA 1
ATOM 625 C C . HIS A 1 77 ? -24.570 -11.612 -6.900 1.00 40.06 77 HIS A C 1
ATOM 627 O O . HIS A 1 77 ? -23.357 -11.444 -6.978 1.00 40.06 77 HIS A O 1
ATOM 633 N N . VAL A 1 78 ? -25.094 -12.390 -5.948 1.00 41.16 78 VAL A N 1
ATOM 634 C CA . VAL A 1 78 ? -24.273 -13.254 -5.087 1.00 41.16 78 VAL A CA 1
ATOM 635 C C . VAL A 1 78 ? -23.794 -14.463 -5.890 1.00 41.16 78 VAL A C 1
ATOM 637 O O . VAL A 1 78 ? -24.607 -15.215 -6.423 1.00 41.16 78 VAL A O 1
ATOM 640 N N . SER A 1 79 ? -22.487 -14.727 -5.879 1.00 38.72 79 SER A N 1
ATOM 641 C CA . SER A 1 79 ? -21.949 -16.059 -6.170 1.00 38.72 79 SER A CA 1
ATOM 642 C C . SER A 1 79 ? -20.845 -16.440 -5.185 1.00 38.72 79 SER A C 1
ATOM 644 O O . SER A 1 79 ? -19.940 -15.664 -4.881 1.00 38.72 79 SER A O 1
ATOM 646 N N . VAL A 1 80 ? -20.997 -17.656 -4.669 1.00 37.12 80 VAL A N 1
ATOM 647 C CA . VAL A 1 80 ? -20.235 -18.321 -3.610 1.00 37.12 80 VAL A CA 1
ATOM 648 C C . VAL A 1 80 ? -18.784 -18.559 -4.039 1.00 37.12 80 VAL A C 1
ATOM 650 O O . VAL A 1 80 ? -18.522 -19.052 -5.134 1.00 37.12 80 VAL A O 1
ATOM 653 N N . GLY A 1 81 ? -17.839 -18.203 -3.166 1.00 34.09 81 GLY A N 1
ATOM 654 C CA . GLY A 1 81 ? -16.404 -18.344 -3.409 1.00 34.09 81 GLY A CA 1
ATOM 655 C C . GLY A 1 81 ? -15.902 -19.785 -3.289 1.00 34.09 81 GLY A C 1
ATOM 656 O O . GLY A 1 81 ? -16.287 -20.516 -2.379 1.00 34.09 81 GLY A O 1
ATOM 657 N N . VAL A 1 82 ? -14.977 -20.157 -4.175 1.00 30.34 82 VAL A N 1
ATOM 658 C CA . VAL A 1 82 ? -14.135 -21.353 -4.050 1.00 30.34 82 VAL A CA 1
ATOM 659 C C . VAL A 1 82 ? -12.763 -20.924 -3.530 1.00 30.34 82 VAL A C 1
ATOM 661 O O . VAL A 1 82 ? -12.096 -20.071 -4.112 1.00 30.34 82 VAL A O 1
ATOM 664 N N . SER A 1 83 ? -12.344 -21.504 -2.407 1.00 36.38 83 SER A N 1
ATOM 665 C CA . SER A 1 83 ? -11.036 -21.287 -1.791 1.00 36.38 83 SER A CA 1
ATOM 666 C C . SER A 1 83 ? -9.966 -22.165 -2.447 1.00 36.38 83 SER A C 1
ATOM 668 O O . SER A 1 83 ? -10.013 -23.386 -2.310 1.00 36.38 83 SER A O 1
ATOM 670 N N . VAL A 1 84 ? -8.965 -21.554 -3.083 1.00 30.33 84 VAL A N 1
ATOM 671 C CA . VAL A 1 84 ? -7.726 -22.233 -3.497 1.00 30.33 84 VAL A CA 1
ATOM 672 C C . VAL A 1 84 ? -6.591 -21.741 -2.601 1.00 30.33 84 VAL A C 1
ATOM 674 O O . VAL A 1 84 ? -6.334 -20.541 -2.498 1.00 30.33 84 VAL A O 1
ATOM 677 N N . GLY A 1 85 ? -5.957 -22.670 -1.885 1.00 34.28 85 GLY A N 1
ATOM 678 C CA . GLY A 1 85 ? -4.804 -22.400 -1.033 1.00 34.28 85 GLY A CA 1
ATOM 679 C C . GLY A 1 85 ? -3.511 -22.416 -1.842 1.00 34.28 85 GLY A C 1
ATOM 680 O O . GLY A 1 85 ? -3.202 -23.412 -2.487 1.00 34.28 85 GLY A O 1
ATOM 681 N N . THR A 1 86 ? -2.738 -21.336 -1.774 1.00 30.70 86 THR A N 1
ATOM 682 C CA . THR A 1 86 ? -1.364 -21.267 -2.286 1.00 30.70 86 THR A CA 1
ATOM 683 C C . THR A 1 86 ? -0.382 -21.218 -1.115 1.00 30.70 86 THR A C 1
ATOM 685 O O . THR A 1 86 ? -0.610 -20.523 -0.122 1.00 30.70 86 THR A O 1
ATOM 688 N N . LYS A 1 87 ? 0.670 -22.044 -1.199 1.00 44.47 87 LYS A N 1
ATOM 689 C CA . LYS A 1 87 ? 1.733 -22.183 -0.193 1.00 44.47 87 LYS A CA 1
ATOM 690 C C . LYS A 1 87 ? 2.788 -21.082 -0.330 1.00 44.47 87 LYS A C 1
ATOM 692 O O . LYS A 1 87 ? 2.943 -20.475 -1.382 1.00 44.47 87 LYS A O 1
ATOM 697 N N . GLU A 1 88 ? 3.469 -20.863 0.788 1.00 34.84 88 GLU A N 1
ATOM 698 C CA . GLU A 1 88 ? 4.363 -19.754 1.114 1.00 34.84 88 GLU A CA 1
ATOM 699 C C . GLU A 1 88 ? 5.631 -19.688 0.246 1.00 34.84 88 GLU A C 1
ATOM 701 O O . GLU A 1 88 ? 6.294 -20.697 0.006 1.00 34.84 88 GLU A O 1
ATOM 706 N N . LEU A 1 89 ? 6.004 -18.466 -0.143 1.00 32.56 89 LEU A N 1
ATOM 707 C CA . LEU A 1 89 ? 7.354 -18.096 -0.562 1.00 32.56 89 LEU A CA 1
ATOM 708 C C . LEU A 1 89 ? 7.907 -17.139 0.500 1.00 32.56 89 LEU A C 1
ATOM 710 O O . LEU A 1 89 ? 7.440 -16.009 0.626 1.00 32.56 89 LEU A O 1
ATOM 714 N N . ASN A 1 90 ? 8.867 -17.620 1.290 1.00 37.50 90 ASN A N 1
ATOM 715 C CA . ASN A 1 90 ? 9.673 -16.788 2.178 1.00 37.50 90 ASN A CA 1
ATOM 716 C C . ASN A 1 90 ? 10.846 -16.225 1.371 1.00 37.50 90 ASN A C 1
ATOM 718 O O . ASN A 1 90 ? 11.836 -16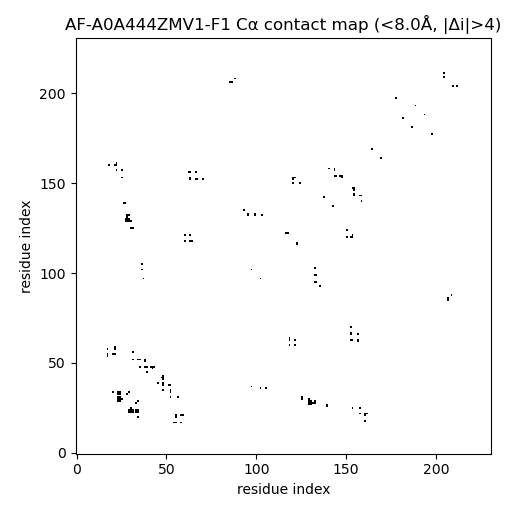.922 1.156 1.00 37.50 90 ASN A O 1
ATOM 722 N N . GLU A 1 91 ? 10.754 -14.962 0.964 1.00 35.41 91 GLU A N 1
ATOM 723 C CA . GLU A 1 91 ? 11.930 -14.148 0.658 1.00 35.41 91 GLU A CA 1
ATOM 724 C C . GLU A 1 91 ? 12.153 -13.194 1.832 1.00 35.41 91 GLU A C 1
ATOM 726 O O . GLU A 1 91 ? 11.454 -12.198 2.012 1.00 35.41 91 GLU A O 1
ATOM 731 N N . SER A 1 92 ? 13.116 -13.548 2.684 1.00 42.75 92 SER A N 1
ATOM 732 C CA . SER A 1 92 ? 13.582 -12.685 3.765 1.00 42.75 92 SER A CA 1
ATOM 733 C C . SER A 1 92 ? 14.508 -11.621 3.176 1.00 42.75 92 SER A C 1
ATOM 735 O O . SER A 1 92 ? 15.712 -11.819 3.044 1.00 42.75 92 SER A O 1
ATOM 737 N N . GLY A 1 93 ? 13.914 -10.500 2.774 1.00 36.38 93 GLY A N 1
ATOM 738 C CA . GLY A 1 93 ? 14.595 -9.225 2.565 1.00 36.38 93 GLY A CA 1
ATOM 739 C C . GLY A 1 93 ? 14.211 -8.274 3.693 1.00 36.38 93 GLY A C 1
ATOM 740 O O . GLY A 1 93 ? 13.422 -7.356 3.496 1.00 36.38 93 GLY A O 1
ATOM 741 N N . ASN A 1 94 ? 14.707 -8.522 4.904 1.00 45.06 94 ASN A N 1
ATOM 742 C CA . ASN A 1 94 ? 14.416 -7.717 6.091 1.00 45.06 94 ASN A CA 1
ATOM 743 C C . ASN A 1 94 ? 15.267 -6.434 6.142 1.00 45.06 94 ASN A C 1
ATOM 745 O O . ASN A 1 94 ? 16.026 -6.206 7.078 1.00 45.06 94 ASN A O 1
ATOM 749 N N . ALA A 1 95 ? 15.104 -5.557 5.153 1.00 39.62 95 ALA A N 1
ATOM 750 C CA . ALA A 1 95 ? 15.467 -4.155 5.310 1.00 39.62 95 ALA A CA 1
ATOM 751 C C . ALA A 1 95 ? 14.212 -3.403 5.763 1.00 39.62 95 ALA A C 1
ATOM 753 O O . ALA A 1 95 ? 13.258 -3.263 4.998 1.00 39.62 95 ALA A O 1
ATOM 754 N N . SER A 1 96 ? 14.174 -2.936 7.016 1.00 52.53 96 SER A N 1
ATOM 755 C CA . SER A 1 96 ? 13.097 -2.047 7.460 1.00 52.53 96 SER A CA 1
ATOM 756 C C . SER A 1 96 ? 13.094 -0.816 6.549 1.00 52.53 96 SER A C 1
ATOM 758 O O . SER A 1 96 ? 14.059 -0.049 6.573 1.00 52.53 96 SER A O 1
ATOM 760 N N . LEU A 1 97 ? 12.030 -0.621 5.764 1.00 52.22 97 LEU A N 1
ATOM 761 C CA . LEU A 1 97 ? 11.913 0.459 4.770 1.00 52.22 97 LEU A CA 1
ATOM 762 C C . LEU A 1 97 ? 12.172 1.864 5.369 1.00 52.22 97 LEU A C 1
ATOM 764 O O . LEU A 1 97 ? 12.528 2.788 4.647 1.00 52.22 97 LEU A O 1
ATOM 768 N N . PHE A 1 98 ? 12.035 2.012 6.694 1.00 54.28 98 PHE A N 1
ATOM 769 C CA . PHE A 1 98 ? 12.038 3.292 7.412 1.00 54.28 98 PHE A CA 1
ATOM 770 C C . PHE A 1 98 ? 13.181 3.491 8.422 1.00 54.28 98 PHE A C 1
ATOM 772 O O . PHE A 1 98 ? 13.158 4.474 9.157 1.00 54.28 98 PHE A O 1
ATOM 779 N N . GLY A 1 99 ? 14.172 2.592 8.483 1.00 58.19 99 GLY A N 1
ATOM 780 C CA . GLY A 1 99 ? 15.193 2.628 9.540 1.00 58.19 99 GLY A CA 1
ATOM 781 C C . GLY A 1 99 ? 14.555 2.408 10.916 1.00 58.19 99 GLY A C 1
ATOM 782 O O . GLY A 1 99 ? 14.259 3.362 11.631 1.00 58.19 99 GLY A O 1
ATOM 783 N N . GLY A 1 100 ? 14.290 1.139 11.245 1.00 63.25 100 GLY A N 1
ATOM 784 C CA . GLY A 1 100 ? 13.374 0.714 12.312 1.00 63.25 100 GLY A CA 1
ATOM 785 C C . GLY A 1 100 ? 13.525 1.436 13.655 1.00 63.25 100 GLY A C 1
ATOM 786 O O . GLY A 1 100 ? 12.515 1.712 14.299 1.00 63.25 100 GLY A O 1
ATOM 787 N N . ASP A 1 101 ? 14.740 1.814 14.050 1.00 70.88 101 ASP A N 1
ATOM 788 C CA . ASP A 1 101 ? 14.993 2.482 15.331 1.00 70.88 101 ASP A CA 1
ATOM 789 C C . ASP A 1 101 ? 14.484 3.936 15.371 1.00 70.88 101 ASP A C 1
ATOM 791 O O . ASP A 1 101 ? 13.811 4.326 16.329 1.00 70.88 101 ASP A O 1
ATOM 795 N N . ASP A 1 102 ? 14.709 4.724 14.313 1.00 77.62 102 ASP A N 1
ATOM 796 C CA . ASP A 1 102 ? 14.259 6.124 14.232 1.00 77.62 102 ASP A CA 1
ATOM 797 C C . ASP A 1 102 ? 12.731 6.222 14.186 1.00 77.62 102 ASP A C 1
ATOM 799 O O . ASP A 1 102 ? 12.123 7.073 14.843 1.00 77.62 102 ASP A O 1
ATOM 803 N N . TYR A 1 103 ? 12.095 5.329 13.423 1.00 80.44 103 TYR A N 1
ATOM 804 C CA . TYR A 1 103 ? 10.640 5.298 13.300 1.00 80.44 103 TYR A CA 1
ATOM 805 C C . TYR A 1 103 ? 9.971 4.897 14.622 1.00 80.44 103 TYR A C 1
ATOM 807 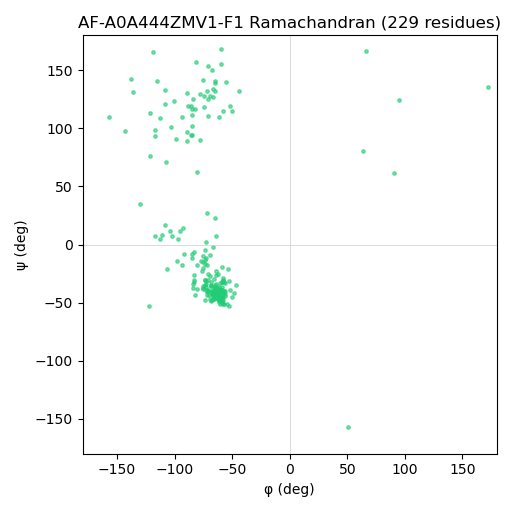O O . TYR A 1 103 ? 8.992 5.514 15.042 1.00 80.44 103 TYR A O 1
ATOM 815 N N . MET A 1 104 ? 10.541 3.934 15.353 1.00 78.31 104 MET A N 1
ATOM 816 C CA . MET A 1 104 ? 10.045 3.549 16.679 1.00 78.31 104 MET A CA 1
ATOM 817 C C . MET A 1 104 ? 10.147 4.690 17.701 1.00 78.31 104 MET A C 1
ATOM 819 O O . MET A 1 104 ? 9.261 4.846 18.547 1.00 78.31 104 MET A O 1
ATOM 823 N N . VAL A 1 105 ? 11.202 5.510 17.633 1.00 81.62 105 VAL A N 1
ATOM 824 C CA . VAL A 1 105 ? 11.326 6.723 18.460 1.00 81.62 105 VAL A CA 1
ATOM 825 C C . VAL A 1 105 ? 10.255 7.752 18.086 1.00 81.62 105 VAL A C 1
ATOM 827 O O . VAL A 1 105 ? 9.651 8.351 18.981 1.00 81.62 105 VAL A O 1
ATOM 830 N N . TYR A 1 106 ? 9.978 7.930 16.792 1.00 82.38 106 TYR A N 1
ATOM 831 C CA . TYR A 1 106 ? 8.925 8.826 16.307 1.00 82.38 106 TYR A CA 1
ATOM 832 C C . TYR A 1 106 ? 7.535 8.407 16.810 1.00 82.38 106 TYR A C 1
ATOM 834 O O . TYR A 1 106 ? 6.820 9.225 17.394 1.00 82.38 106 TYR A O 1
ATOM 842 N N . LEU A 1 107 ? 7.191 7.117 16.698 1.00 82.38 107 LEU A N 1
ATOM 843 C CA . LEU A 1 107 ? 5.914 6.573 17.176 1.00 82.38 107 LEU A CA 1
ATOM 844 C C . LEU A 1 107 ? 5.681 6.837 18.671 1.00 82.38 107 LEU A C 1
ATOM 846 O O . LEU A 1 107 ? 4.575 7.206 19.060 1.00 82.38 107 LEU A O 1
ATOM 850 N N . LYS A 1 108 ? 6.722 6.717 19.507 1.00 79.94 108 LYS A N 1
ATOM 851 C CA . LYS A 1 108 ? 6.639 6.979 20.958 1.00 79.94 108 LYS A CA 1
ATOM 852 C C . LYS A 1 108 ? 6.438 8.456 21.308 1.00 79.94 108 LYS A C 1
ATOM 854 O O . LYS A 1 108 ? 5.917 8.761 22.378 1.00 79.94 108 LYS A O 1
ATOM 859 N N . ARG A 1 109 ? 6.896 9.376 20.453 1.00 77.94 109 ARG A N 1
ATOM 860 C CA . ARG A 1 109 ? 6.789 10.828 20.672 1.00 77.94 109 ARG A CA 1
ATOM 861 C C . ARG A 1 109 ? 5.432 11.382 20.239 1.00 77.94 109 ARG A C 1
ATOM 863 O O . ARG A 1 109 ? 4.999 12.412 20.760 1.00 77.94 109 ARG A O 1
ATOM 870 N N . ARG A 1 110 ? 4.773 10.724 19.287 1.00 71.12 110 ARG A N 1
ATOM 871 C CA . ARG A 1 110 ? 3.520 11.190 18.695 1.00 71.12 110 ARG A CA 1
ATOM 872 C C . ARG A 1 110 ? 2.360 11.060 19.686 1.00 71.12 110 ARG A C 1
ATOM 874 O O . ARG A 1 110 ? 2.149 10.012 20.287 1.00 71.12 110 ARG A O 1
ATOM 881 N N . LYS A 1 111 ? 1.569 12.126 19.832 1.00 56.38 111 LYS A N 1
ATOM 882 C CA . LYS A 1 111 ? 0.261 12.075 20.502 1.00 56.38 111 LYS A CA 1
ATOM 883 C C . LYS A 1 111 ? -0.789 11.741 19.447 1.00 56.38 111 LYS A C 1
ATOM 885 O O . LYS A 1 111 ? -0.800 12.382 18.403 1.00 56.38 111 LYS A O 1
ATOM 890 N N . MET A 1 112 ? -1.645 10.753 19.708 1.00 53.72 112 MET A N 1
ATOM 891 C CA . MET A 1 112 ? -2.733 10.393 18.795 1.00 53.72 112 MET A CA 1
ATOM 892 C C . MET A 1 112 ? -3.672 11.595 18.637 1.00 53.72 112 MET A C 1
ATOM 894 O O . MET A 1 112 ? -4.367 11.977 19.579 1.00 53.72 112 MET A O 1
ATOM 898 N N . THR A 1 113 ? -3.668 12.219 17.465 1.00 48.69 113 THR A N 1
ATOM 899 C CA . THR A 1 113 ? -4.626 13.260 17.107 1.00 48.69 113 THR A CA 1
ATOM 900 C C . THR A 1 113 ? -5.846 12.584 16.500 1.00 48.69 113 THR A C 1
ATOM 902 O O . THR A 1 113 ? -5.752 11.883 15.496 1.00 48.69 113 THR A O 1
ATOM 905 N N . ARG A 1 114 ? -7.008 12.763 17.137 1.00 50.72 114 ARG A N 1
ATOM 906 C CA . ARG A 1 114 ? -8.283 12.406 16.512 1.00 50.72 114 ARG A CA 1
ATOM 907 C C . ARG A 1 114 ? -8.500 13.342 15.347 1.00 50.72 114 ARG A C 1
ATOM 909 O O . ARG A 1 114 ? -8.460 14.558 15.531 1.00 50.72 114 ARG A O 1
ATOM 916 N N . SER A 1 115 ? -8.750 12.774 14.186 1.00 52.81 115 SER A N 1
ATOM 917 C CA . SER A 1 115 ? -9.083 13.556 13.020 1.00 52.81 115 SER A CA 1
ATOM 918 C C . SER A 1 115 ? -10.506 13.249 12.579 1.00 52.81 115 SER A C 1
ATOM 920 O O . SER A 1 115 ? -10.993 12.129 12.711 1.00 52.81 115 SER A O 1
ATOM 922 N N . SER A 1 116 ? -11.204 14.303 12.169 1.00 50.81 116 SER A N 1
ATOM 923 C CA . SER A 1 116 ? -12.610 14.277 11.779 1.00 50.81 116 SER A CA 1
ATOM 924 C C . SER A 1 116 ? -12.686 13.895 10.311 1.00 50.81 116 SER A C 1
ATOM 926 O O . SER A 1 116 ? -12.576 14.763 9.444 1.00 50.81 116 SER A O 1
ATOM 928 N N . TYR A 1 117 ? -12.870 12.615 10.028 1.00 55.34 117 TYR A N 1
ATOM 929 C CA . TYR A 1 117 ? -12.907 12.113 8.663 1.00 55.34 117 TYR A CA 1
ATOM 930 C C . TYR A 1 117 ? -14.254 11.454 8.325 1.00 55.34 117 TYR A C 1
ATOM 932 O O . TYR A 1 117 ? -15.131 11.289 9.174 1.00 55.34 117 TYR A O 1
ATOM 940 N N . VAL A 1 118 ? -14.459 11.252 7.021 1.00 63.69 118 VAL A N 1
ATOM 941 C CA . VAL A 1 118 ? -15.764 11.041 6.366 1.00 63.69 118 VAL A CA 1
ATOM 942 C C . VAL A 1 118 ? -16.049 9.549 6.125 1.00 63.69 118 VAL A C 1
ATOM 944 O O . VAL A 1 118 ? -17.192 9.177 5.858 1.00 63.69 118 VAL A O 1
ATOM 947 N N . ASN A 1 119 ? -15.036 8.684 6.236 1.00 73.50 119 ASN A N 1
ATOM 948 C CA . ASN A 1 119 ? -15.086 7.286 5.820 1.00 73.50 119 ASN A CA 1
ATOM 949 C C . ASN A 1 119 ? -14.901 6.348 7.013 1.00 73.50 119 ASN A C 1
ATOM 951 O O . ASN A 1 119 ? -13.791 5.935 7.326 1.00 73.50 119 ASN A O 1
ATOM 955 N N . VAL A 1 120 ? -16.017 5.920 7.609 1.00 82.50 120 VAL A N 1
ATOM 956 C CA . VAL A 1 120 ? -16.047 5.127 8.853 1.00 82.50 120 VAL A CA 1
ATOM 957 C C . VAL A 1 120 ? -15.095 3.920 8.839 1.00 82.50 120 VAL A C 1
ATOM 959 O O . VAL A 1 120 ? -14.429 3.667 9.838 1.00 82.50 120 VAL A O 1
ATOM 962 N N . GLU A 1 121 ? -15.003 3.175 7.729 1.00 89.12 121 GLU A N 1
ATOM 963 C CA . GLU A 1 121 ? -14.097 2.016 7.625 1.00 89.12 121 GLU A CA 1
ATOM 964 C C . GLU A 1 121 ? -12.616 2.431 7.607 1.00 89.12 121 GLU A C 1
ATOM 966 O O . GLU A 1 121 ? -11.803 1.855 8.333 1.00 89.12 121 GLU A O 1
ATOM 971 N N . PHE A 1 122 ? -12.270 3.429 6.790 1.00 90.44 122 PHE A N 1
ATOM 972 C CA . PHE A 1 122 ? -10.904 3.937 6.663 1.00 90.44 122 PHE A CA 1
ATOM 973 C C . PHE A 1 122 ? -10.432 4.606 7.950 1.00 90.44 122 PHE A C 1
ATOM 975 O O . PHE A 1 122 ? -9.339 4.319 8.432 1.00 90.44 122 PHE A O 1
ATOM 982 N N . ASP A 1 123 ? -11.297 5.401 8.563 1.00 88.50 123 ASP A N 1
ATOM 983 C CA . ASP A 1 123 ? -11.013 6.105 9.806 1.00 88.50 123 ASP A CA 1
ATOM 984 C C . ASP A 1 123 ? -10.800 5.111 10.944 1.00 88.50 123 ASP A C 1
ATOM 986 O O . ASP A 1 123 ? -9.821 5.207 11.682 1.00 88.50 123 ASP A O 1
ATOM 990 N N . HIS A 1 124 ? -11.644 4.076 11.021 1.00 90.12 124 HIS A N 1
ATOM 991 C CA . HIS A 1 124 ? -11.467 3.008 11.997 1.00 90.12 124 HIS A CA 1
ATOM 992 C C . HIS A 1 124 ? -10.133 2.267 11.816 1.00 90.12 124 HIS A C 1
ATOM 994 O O . HIS A 1 124 ? -9.462 1.962 12.801 1.00 90.12 124 HIS A O 1
ATOM 1000 N N . TYR A 1 125 ? -9.718 2.006 10.574 1.00 92.94 125 TYR A N 1
ATOM 1001 C CA . TYR A 1 125 ? -8.412 1.411 10.284 1.00 92.94 125 TYR A CA 1
ATOM 1002 C C . TYR A 1 125 ? -7.248 2.320 10.713 1.00 92.94 125 TYR A C 1
ATOM 1004 O O . TYR A 1 125 ? -6.263 1.836 11.280 1.00 92.94 125 TYR A O 1
ATOM 1012 N N . LEU A 1 126 ? -7.346 3.632 10.485 1.00 89.75 126 LEU A N 1
ATOM 1013 C CA . LEU A 1 126 ? -6.314 4.588 10.894 1.00 89.75 126 LEU A CA 1
ATOM 1014 C C . LEU A 1 126 ? -6.210 4.738 12.418 1.00 89.75 126 LEU A C 1
ATOM 1016 O O . LEU A 1 126 ? -5.109 4.946 12.929 1.00 89.75 126 LEU A O 1
ATOM 1020 N N . GLU A 1 127 ? -7.325 4.603 13.137 1.00 87.69 127 GLU A N 1
ATOM 1021 C CA . GLU A 1 127 ? -7.375 4.666 14.603 1.00 87.69 127 GLU A CA 1
ATOM 1022 C C . GLU A 1 127 ? -6.858 3.396 15.296 1.00 87.69 127 GLU A C 1
ATOM 1024 O O . GLU A 1 127 ? -6.457 3.457 16.462 1.00 87.69 127 GLU A O 1
ATOM 1029 N N . GLU A 1 128 ? -6.854 2.247 14.613 1.00 87.81 128 GLU A N 1
ATOM 1030 C CA . GLU A 1 128 ? -6.311 1.009 15.174 1.00 87.81 128 GLU A CA 1
ATOM 1031 C C . GLU A 1 128 ? -4.828 1.128 15.544 1.00 87.81 128 GLU A C 1
ATOM 1033 O O . GLU A 1 128 ? -4.058 1.877 14.933 1.00 87.81 128 GLU A O 1
ATOM 1038 N N . GLU A 1 129 ? -4.401 0.292 16.490 1.00 86.19 129 GLU A N 1
ATOM 1039 C CA . GLU A 1 129 ? -2.993 0.172 16.850 1.00 86.19 129 GLU A CA 1
ATOM 1040 C C . GLU A 1 129 ? -2.135 -0.167 15.619 1.00 86.19 129 GLU A C 1
ATOM 1042 O O . GLU A 1 129 ? -2.538 -0.914 14.721 1.00 86.19 129 GLU A O 1
ATOM 1047 N N . ILE A 1 130 ? -0.960 0.456 15.549 1.00 86.38 130 ILE A N 1
ATOM 1048 C CA . ILE A 1 130 ? 0.004 0.242 14.471 1.00 86.38 130 ILE A CA 1
ATOM 1049 C C . ILE A 1 130 ? 0.718 -1.080 14.742 1.00 86.38 130 ILE A C 1
ATOM 1051 O O . ILE A 1 130 ? 1.230 -1.296 15.841 1.00 86.38 130 ILE A O 1
ATOM 1055 N N . HIS A 1 131 ? 0.771 -1.963 13.742 1.00 86.38 131 HIS A N 1
ATOM 1056 C CA . HIS A 1 131 ? 1.472 -3.240 13.885 1.00 86.38 131 HIS A CA 1
ATOM 1057 C C . HIS A 1 131 ? 2.975 -2.994 14.086 1.00 86.38 131 HIS A C 1
ATOM 1059 O O . HIS A 1 131 ? 3.537 -2.131 13.409 1.00 86.38 131 HIS A O 1
ATOM 1065 N N . PRO A 1 132 ? 3.665 -3.748 14.961 1.00 83.56 132 PRO A N 1
ATOM 1066 C CA . PRO A 1 132 ? 5.100 -3.596 15.167 1.00 83.56 132 PRO A CA 1
ATOM 1067 C C . PRO A 1 132 ? 5.895 -3.638 13.843 1.00 83.56 132 PRO A C 1
ATOM 1069 O O . PRO A 1 132 ? 5.884 -4.661 13.152 1.00 83.56 132 PRO A O 1
ATOM 1072 N N . PRO A 1 133 ? 6.635 -2.570 13.484 1.00 78.69 133 PRO A N 1
ATOM 1073 C CA . PRO A 1 133 ? 7.367 -2.499 12.215 1.00 78.69 133 PRO A CA 1
ATOM 1074 C C . PRO A 1 133 ? 8.457 -3.567 12.057 1.00 78.69 133 PRO A C 1
ATOM 1076 O O . PRO A 1 133 ? 8.805 -3.932 10.935 1.00 78.69 133 PRO A O 1
ATOM 1079 N N . ASN A 1 134 ? 8.975 -4.070 13.182 1.00 78.25 134 ASN A N 1
ATOM 1080 C CA . ASN A 1 134 ? 10.119 -4.981 13.255 1.00 78.25 134 ASN A CA 1
ATOM 1081 C C . ASN A 1 134 ? 9.727 -6.468 13.327 1.00 78.25 134 ASN A C 1
ATOM 1083 O O . ASN A 1 134 ? 10.579 -7.296 13.635 1.00 78.25 134 ASN A O 1
ATOM 1087 N N . ASP A 1 135 ? 8.463 -6.823 13.087 1.00 82.44 135 ASP A N 1
ATOM 1088 C CA . ASP A 1 135 ? 8.029 -8.223 13.057 1.00 82.44 135 ASP A CA 1
ATOM 1089 C C . ASP A 1 135 ? 8.571 -8.935 11.796 1.00 82.44 135 ASP A C 1
ATOM 1091 O O . ASP A 1 135 ? 8.130 -8.626 10.683 1.00 82.44 135 ASP A O 1
ATOM 1095 N N . PRO A 1 136 ? 9.518 -9.888 11.936 1.00 78.50 136 PRO A N 1
ATOM 1096 C CA . PRO A 1 136 ? 10.156 -10.547 10.797 1.00 78.50 136 PRO A CA 1
ATOM 1097 C C . PRO A 1 136 ? 9.225 -11.524 10.070 1.00 78.50 136 PRO A C 1
ATOM 1099 O O . PRO A 1 136 ? 9.501 -11.886 8.930 1.00 78.50 136 PRO A O 1
ATOM 1102 N N . ASN A 1 137 ? 8.131 -11.947 10.711 1.00 86.62 137 ASN A N 1
ATOM 1103 C CA . ASN A 1 137 ? 7.174 -12.902 10.155 1.00 86.62 137 ASN A CA 1
ATOM 1104 C C . ASN A 1 137 ? 5.908 -12.209 9.631 1.00 86.62 137 ASN A C 1
ATOM 1106 O O . ASN A 1 137 ? 4.933 -12.877 9.268 1.00 86.62 137 ASN A O 1
ATOM 1110 N N . PHE A 1 138 ? 5.899 -10.874 9.599 1.00 88.25 138 PHE A N 1
ATOM 1111 C CA . PHE A 1 138 ? 4.751 -10.120 9.135 1.00 88.25 138 PHE A CA 1
ATOM 1112 C C . PHE A 1 138 ? 4.578 -10.244 7.621 1.00 88.25 138 PHE A C 1
ATOM 1114 O O . PHE A 1 138 ? 5.463 -9.906 6.836 1.00 88.25 138 PHE A O 1
ATOM 1121 N N . ASN A 1 139 ? 3.386 -10.670 7.206 1.00 90.25 139 ASN A N 1
ATOM 1122 C CA . ASN A 1 139 ? 2.986 -10.708 5.808 1.00 90.25 139 ASN A CA 1
ATOM 1123 C C . ASN A 1 139 ? 1.736 -9.843 5.615 1.00 90.25 139 ASN A C 1
ATOM 1125 O O . ASN A 1 139 ? 0.653 -10.186 6.096 1.00 90.25 139 ASN A O 1
ATOM 1129 N N . VAL A 1 140 ? 1.892 -8.740 4.879 1.00 91.75 140 VAL A N 1
ATOM 1130 C CA . VAL A 1 140 ? 0.832 -7.746 4.658 1.00 91.75 140 VAL A CA 1
ATOM 1131 C C . VAL A 1 140 ? -0.397 -8.338 3.959 1.00 91.75 140 VAL A C 1
ATOM 1133 O O . VAL A 1 140 ? -1.527 -8.072 4.361 1.00 91.75 140 VAL A O 1
ATOM 1136 N N . LEU A 1 141 ? -0.204 -9.232 2.983 1.00 91.25 141 LEU A N 1
ATOM 1137 C CA . LEU A 1 141 ? -1.307 -9.886 2.269 1.00 91.25 141 LEU A CA 1
ATOM 1138 C C . LEU A 1 141 ? -2.072 -10.852 3.180 1.00 91.25 141 LEU A C 1
ATOM 1140 O O . LEU A 1 141 ? -3.301 -10.913 3.144 1.00 91.25 141 LEU A O 1
ATOM 1144 N N . LYS A 1 142 ? -1.355 -11.593 4.034 1.00 92.56 142 LYS A N 1
ATOM 1145 C CA . LYS A 1 142 ? -1.958 -12.482 5.038 1.00 92.56 142 LYS A CA 1
ATOM 1146 C C . LYS A 1 142 ? -2.732 -11.684 6.086 1.00 92.56 142 LYS A C 1
ATOM 1148 O O . LYS A 1 142 ? -3.815 -12.108 6.484 1.00 92.56 142 LYS A O 1
ATOM 1153 N N . TRP A 1 143 ? -2.218 -10.523 6.493 1.00 94.31 143 TRP A N 1
ATOM 1154 C CA . TRP A 1 143 ? -2.916 -9.624 7.410 1.00 94.31 143 TRP A CA 1
ATOM 1155 C C . TRP A 1 143 ? -4.237 -9.132 6.811 1.00 94.31 143 TRP A C 1
ATOM 1157 O O . TRP A 1 143 ? -5.280 -9.283 7.448 1.00 94.31 143 TRP A O 1
ATOM 1167 N N . TRP A 1 144 ? -4.224 -8.641 5.567 1.00 95.62 144 TRP A N 1
ATOM 1168 C CA . TRP A 1 144 ? -5.442 -8.200 4.877 1.00 95.62 144 TRP A CA 1
ATOM 1169 C C . TRP A 1 144 ? -6.441 -9.337 4.667 1.00 95.62 144 TRP A C 1
ATOM 1171 O O . TRP A 1 144 ? -7.637 -9.148 4.874 1.00 95.62 144 TRP A O 1
ATOM 1181 N N . LYS A 1 145 ? -5.962 -10.546 4.350 1.00 92.38 145 LYS A N 1
ATOM 1182 C CA . LYS A 1 145 ? -6.806 -11.744 4.245 1.00 92.38 145 LYS A CA 1
ATOM 1183 C C . LYS A 1 145 ? -7.509 -12.076 5.566 1.00 92.38 145 LYS A C 1
ATOM 1185 O O . LYS A 1 145 ? -8.689 -12.413 5.558 1.00 92.38 145 LYS A O 1
ATOM 1190 N N . ASN A 1 146 ? -6.807 -11.966 6.692 1.00 93.31 146 ASN A N 1
ATOM 1191 C CA . ASN A 1 146 ? -7.376 -12.251 8.011 1.00 93.31 146 ASN A CA 1
ATOM 1192 C C . ASN A 1 146 ? -8.346 -11.155 8.484 1.00 93.31 146 ASN A C 1
ATOM 1194 O O . ASN A 1 146 ? -9.314 -11.457 9.178 1.00 93.31 146 ASN A O 1
ATOM 1198 N N . ASN A 1 147 ? -8.122 -9.900 8.083 1.00 92.31 147 ASN A N 1
ATOM 1199 C CA . ASN A 1 147 ? -8.940 -8.749 8.483 1.00 92.31 147 ASN A CA 1
ATOM 1200 C C . ASN A 1 147 ? -10.021 -8.361 7.458 1.00 92.31 147 ASN A C 1
ATOM 1202 O O . ASN A 1 147 ? -10.759 -7.400 7.670 1.00 92.31 147 ASN A O 1
ATOM 1206 N N . GLN A 1 148 ? -10.183 -9.134 6.382 1.00 90.62 148 GLN A N 1
ATOM 1207 C CA . GLN A 1 148 ? -11.118 -8.850 5.289 1.00 90.62 148 GLN A CA 1
ATOM 1208 C C . GLN A 1 148 ? -12.576 -8.693 5.749 1.00 90.62 148 GLN A C 1
ATOM 1210 O O . GLN A 1 148 ? -13.333 -7.924 5.163 1.00 90.62 148 GLN A O 1
ATOM 1215 N N . MET A 1 149 ? -12.994 -9.415 6.794 1.00 87.62 149 MET A N 1
ATOM 1216 C CA . MET A 1 149 ? -14.362 -9.305 7.321 1.00 87.62 149 MET A CA 1
ATOM 1217 C C . MET A 1 149 ? -14.612 -7.974 8.032 1.00 87.62 149 MET A C 1
ATOM 1219 O O . MET A 1 149 ? -15.742 -7.485 8.014 1.00 87.62 149 MET A O 1
ATOM 1223 N N . LYS A 1 150 ? -13.563 -7.411 8.642 1.00 90.12 150 LYS A N 1
ATOM 1224 C CA . LYS A 1 150 ? -13.594 -6.138 9.360 1.00 90.12 150 LYS A CA 1
ATOM 1225 C C . LYS A 1 150 ? -13.461 -4.955 8.402 1.00 90.12 150 LYS A C 1
ATOM 1227 O O . LYS A 1 150 ? -14.218 -3.999 8.517 1.00 90.12 150 LYS A O 1
ATOM 1232 N N . PHE A 1 151 ? -12.552 -5.067 7.438 1.00 93.12 151 PHE A N 1
ATOM 1233 C CA . PHE A 1 151 ? -12.227 -4.022 6.473 1.00 93.12 151 PHE A CA 1
ATOM 1234 C C . PHE A 1 151 ? -12.467 -4.519 5.044 1.00 93.12 151 PHE A C 1
ATOM 1236 O O . PHE A 1 151 ? -11.543 -4.922 4.335 1.00 93.12 151 PHE A O 1
ATOM 1243 N N . LYS A 1 152 ? -13.738 -4.577 4.637 1.00 92.12 152 LYS A N 1
ATOM 1244 C CA . LYS A 1 152 ? -14.142 -5.200 3.368 1.00 92.12 152 LYS A CA 1
ATOM 1245 C C . LYS A 1 152 ? -13.709 -4.389 2.154 1.00 92.12 152 LYS A C 1
ATOM 1247 O O . LYS A 1 152 ? -13.274 -4.984 1.166 1.00 92.12 152 LYS A O 1
ATOM 1252 N N . VAL A 1 153 ? -13.872 -3.067 2.207 1.00 93.50 153 VAL A N 1
ATOM 1253 C CA . VAL A 1 153 ? -13.520 -2.169 1.104 1.00 93.50 153 VAL A CA 1
ATOM 1254 C C . VAL A 1 153 ? -12.004 -2.043 1.024 1.00 93.50 153 VAL A C 1
ATOM 1256 O O . VAL A 1 153 ? -11.425 -2.273 -0.039 1.00 93.50 153 VAL A O 1
ATOM 1259 N N . LEU A 1 154 ? -11.343 -1.795 2.157 1.00 94.56 154 LEU A N 1
ATOM 1260 C CA . LEU A 1 154 ? -9.890 -1.640 2.194 1.00 94.56 154 LEU A CA 1
ATOM 1261 C C . LEU A 1 154 ? -9.154 -2.925 1.818 1.00 94.56 154 LEU A C 1
ATOM 1263 O O . LEU A 1 154 ? -8.155 -2.844 1.117 1.00 94.56 154 LEU A O 1
ATOM 1267 N N . ALA A 1 155 ? -9.647 -4.110 2.196 1.00 94.44 155 ALA A N 1
ATOM 1268 C CA . ALA A 1 155 ? -9.009 -5.366 1.794 1.00 94.44 155 ALA A CA 1
ATOM 1269 C C . ALA A 1 155 ? -9.050 -5.589 0.273 1.00 94.44 155 ALA A C 1
ATOM 1271 O O . ALA A 1 155 ? -8.106 -6.153 -0.284 1.00 94.44 155 ALA A O 1
ATOM 1272 N N . LYS A 1 156 ? -10.116 -5.143 -0.413 1.00 93.81 156 LYS A N 1
ATOM 1273 C CA . LYS A 1 156 ? -10.167 -5.171 -1.883 1.00 93.81 156 LYS A CA 1
ATOM 1274 C C . LYS A 1 156 ? -9.166 -4.192 -2.484 1.00 93.81 156 LYS A C 1
ATOM 1276 O O . LYS A 1 156 ? -8.382 -4.599 -3.333 1.00 93.81 156 LYS A O 1
ATOM 1281 N N . ILE A 1 157 ? -9.145 -2.955 -1.985 1.00 95.19 157 ILE A N 1
ATOM 1282 C CA . ILE A 1 157 ? -8.181 -1.942 -2.426 1.00 95.19 157 ILE A CA 1
ATOM 1283 C C . ILE A 1 157 ? -6.754 -2.461 -2.217 1.00 95.19 157 ILE A C 1
ATOM 1285 O O . ILE A 1 157 ? -5.979 -2.503 -3.159 1.00 95.19 157 ILE A O 1
ATOM 1289 N N . ALA A 1 158 ? -6.411 -2.944 -1.022 1.00 95.12 158 ALA A N 1
ATOM 1290 C CA . ALA A 1 158 ? -5.088 -3.474 -0.707 1.00 95.12 158 ALA A CA 1
ATOM 1291 C C . ALA A 1 158 ? -4.671 -4.604 -1.652 1.00 95.12 158 ALA A C 1
ATOM 1293 O O . ALA A 1 158 ? -3.547 -4.604 -2.147 1.00 95.12 158 ALA A O 1
ATOM 1294 N N . LYS A 1 159 ? -5.575 -5.543 -1.949 1.00 93.00 159 LYS A N 1
ATOM 1295 C CA . LYS A 1 159 ? -5.306 -6.623 -2.904 1.00 93.00 159 LYS A CA 1
ATOM 1296 C C . LYS A 1 159 ? -4.939 -6.080 -4.290 1.00 93.00 159 LYS A C 1
ATOM 1298 O O . LYS A 1 159 ? -3.977 -6.566 -4.879 1.00 93.00 159 LYS A O 1
ATOM 1303 N N . ASP A 1 160 ? -5.685 -5.100 -4.789 1.00 93.75 160 ASP A N 1
ATOM 1304 C CA . ASP A 1 160 ? -5.478 -4.552 -6.131 1.00 93.75 160 ASP A CA 1
ATOM 1305 C C . ASP A 1 160 ? -4.237 -3.644 -6.184 1.00 93.75 160 ASP A C 1
ATOM 1307 O O . ASP A 1 160 ? -3.456 -3.722 -7.129 1.00 93.75 160 ASP A O 1
ATOM 1311 N N . ILE A 1 161 ? -3.982 -2.860 -5.132 1.00 94.38 161 ILE A N 1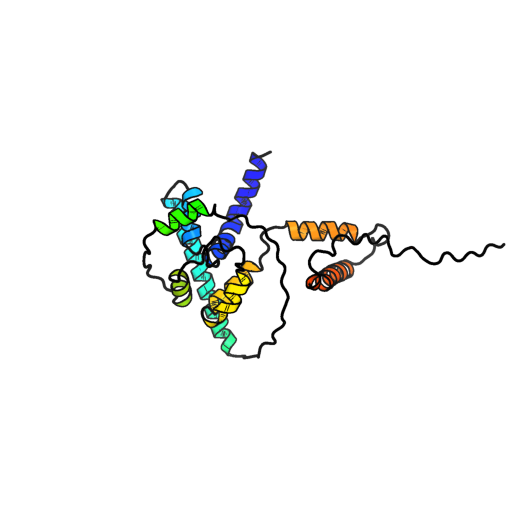
ATOM 1312 C CA . ILE A 1 161 ? -2.799 -1.996 -5.005 1.00 94.38 161 ILE A CA 1
ATOM 1313 C C . ILE A 1 161 ? -1.512 -2.826 -4.902 1.00 94.38 161 ILE A C 1
ATOM 1315 O O . ILE A 1 161 ? -0.551 -2.555 -5.619 1.00 94.38 161 ILE A O 1
ATOM 1319 N N . TYR A 1 162 ? -1.476 -3.863 -4.057 1.00 91.44 162 TYR A N 1
ATOM 1320 C CA . TYR A 1 162 ? -0.286 -4.712 -3.908 1.00 91.44 162 TYR A CA 1
ATOM 1321 C C . TYR A 1 162 ? -0.039 -5.642 -5.104 1.00 91.44 162 TYR A C 1
ATOM 1323 O O . TYR A 1 162 ? 1.041 -6.222 -5.205 1.00 91.44 162 TYR A O 1
ATOM 1331 N N . ALA A 1 163 ? -1.003 -5.784 -6.016 1.00 89.62 163 ALA A N 1
ATOM 1332 C CA . ALA A 1 163 ? -0.800 -6.495 -7.274 1.00 89.62 163 ALA A CA 1
ATOM 1333 C C . ALA A 1 163 ? -0.016 -5.665 -8.309 1.00 89.62 163 ALA A C 1
ATOM 1335 O O . ALA A 1 163 ? 0.462 -6.227 -9.295 1.00 89.62 163 ALA A O 1
ATOM 1336 N N . ILE A 1 164 ? 0.132 -4.350 -8.102 1.00 87.81 164 ILE A N 1
ATOM 1337 C CA . ILE A 1 164 ? 0.859 -3.464 -9.015 1.00 87.81 164 ILE A CA 1
ATOM 1338 C C . ILE A 1 164 ? 2.370 -3.707 -8.855 1.00 87.81 164 ILE A C 1
ATOM 1340 O O . ILE A 1 164 ? 2.926 -3.458 -7.781 1.00 87.81 164 ILE A O 1
ATOM 1344 N N . PRO A 1 165 ? 3.081 -4.156 -9.905 1.00 77.31 165 PRO A N 1
ATOM 1345 C CA . PRO A 1 165 ? 4.528 -4.295 -9.842 1.00 77.31 165 PRO A CA 1
ATOM 1346 C C . PRO A 1 165 ? 5.188 -2.912 -9.775 1.00 77.31 165 PRO A C 1
ATOM 1348 O O . PRO A 1 165 ? 4.959 -2.057 -10.625 1.00 77.31 165 PRO A O 1
ATOM 1351 N N . VAL A 1 166 ? 6.057 -2.702 -8.784 1.00 69.00 166 VAL A N 1
ATOM 1352 C CA . VAL A 1 166 ? 6.754 -1.416 -8.571 1.00 69.00 166 VAL A CA 1
ATOM 1353 C C . VAL A 1 166 ? 7.862 -1.172 -9.611 1.00 69.00 166 VAL A C 1
ATOM 1355 O O . VAL A 1 166 ? 8.322 -0.046 -9.782 1.00 69.00 166 VAL A O 1
ATOM 1358 N N . SER A 1 167 ? 8.310 -2.212 -10.323 1.00 67.75 167 SER A N 1
ATOM 1359 C CA . SER A 1 167 ? 9.438 -2.126 -11.253 1.00 67.75 167 SER A CA 1
ATOM 1360 C C . SER A 1 167 ? 9.197 -2.880 -12.557 1.00 67.75 167 SER A C 1
ATOM 1362 O O . SER A 1 167 ? 8.679 -3.997 -12.568 1.00 67.75 167 SER A O 1
ATOM 1364 N N . ILE A 1 168 ? 9.688 -2.292 -13.651 1.00 65.94 168 ILE A N 1
ATOM 1365 C CA . ILE A 1 168 ? 9.778 -2.916 -14.977 1.00 65.94 168 ILE A CA 1
ATOM 1366 C C . ILE A 1 168 ? 10.813 -4.049 -15.037 1.00 65.94 168 ILE A C 1
ATOM 1368 O O . ILE A 1 168 ? 10.857 -4.785 -16.012 1.00 65.94 168 ILE A O 1
ATOM 1372 N N . VAL A 1 169 ? 11.636 -4.246 -14.003 1.00 60.59 169 VAL A N 1
ATOM 1373 C CA . VAL A 1 169 ? 12.650 -5.318 -13.985 1.00 60.59 169 VAL A CA 1
ATOM 1374 C C . VAL A 1 169 ? 12.016 -6.703 -14.173 1.00 60.59 169 VAL A C 1
ATOM 1376 O O . VAL A 1 169 ? 12.615 -7.576 -14.795 1.00 60.59 169 VAL A O 1
ATOM 1379 N N . ALA A 1 170 ? 10.779 -6.906 -13.707 1.00 60.34 170 ALA A N 1
ATOM 1380 C CA . ALA A 1 170 ? 10.045 -8.144 -13.960 1.00 60.34 170 ALA A CA 1
ATOM 1381 C C . ALA A 1 170 ? 9.735 -8.342 -15.456 1.00 60.34 170 ALA A C 1
ATOM 1383 O O . ALA A 1 170 ? 9.902 -9.448 -15.972 1.00 60.34 170 ALA A O 1
ATOM 1384 N N . SER A 1 171 ? 9.343 -7.281 -16.173 1.00 63.22 171 SER A N 1
ATOM 1385 C CA . SER A 1 171 ? 9.109 -7.361 -17.616 1.00 63.22 171 SER A CA 1
ATOM 1386 C C . SER A 1 171 ? 10.423 -7.473 -18.390 1.00 63.22 171 SER A C 1
ATOM 1388 O O . SER A 1 171 ? 10.507 -8.299 -19.289 1.00 63.22 171 SER A O 1
ATOM 1390 N N . GLU A 1 172 ? 11.487 -6.763 -18.006 1.00 65.38 172 GLU A N 1
ATOM 1391 C CA . GLU A 1 172 ? 12.821 -6.918 -18.610 1.00 65.38 172 GLU A CA 1
ATOM 1392 C C . GLU A 1 172 ? 13.396 -8.328 -18.415 1.00 65.38 172 GLU A C 1
ATOM 1394 O O . GLU A 1 172 ? 13.974 -8.892 -19.343 1.00 65.38 172 GLU A O 1
ATOM 1399 N N . SER A 1 173 ? 13.195 -8.940 -17.245 1.00 66.81 173 SER A N 1
ATOM 1400 C CA . SER A 1 173 ? 13.561 -10.338 -16.994 1.00 66.81 173 SER A CA 1
ATOM 1401 C C . SER A 1 173 ? 12.738 -11.301 -17.853 1.00 66.81 173 SER A C 1
ATOM 1403 O O . SER A 1 173 ? 13.294 -12.239 -18.434 1.00 66.81 173 SER A O 1
ATOM 1405 N N . ALA A 1 174 ? 11.434 -11.047 -18.014 1.00 67.19 174 ALA A N 1
ATOM 1406 C CA . ALA A 1 174 ? 10.588 -11.810 -18.929 1.00 67.19 174 ALA A CA 1
ATOM 1407 C C . ALA A 1 174 ? 11.060 -11.670 -20.389 1.00 67.19 174 ALA A C 1
ATOM 1409 O O . ALA A 1 174 ? 11.171 -12.677 -21.085 1.00 67.19 174 ALA A O 1
ATOM 1410 N N . PHE A 1 175 ? 11.433 -10.466 -20.837 1.00 67.44 175 PHE A N 1
ATOM 1411 C CA . PHE A 1 175 ? 11.982 -10.228 -22.177 1.00 67.44 175 PHE A CA 1
ATOM 1412 C C . PHE A 1 175 ? 13.358 -10.875 -22.369 1.00 67.44 175 PHE A C 1
ATOM 1414 O O . PHE A 1 175 ? 13.597 -11.534 -23.380 1.00 67.44 175 PHE A O 1
ATOM 1421 N N . SER A 1 176 ? 14.250 -10.771 -21.388 1.00 69.75 176 SER A N 1
ATOM 1422 C CA . SER A 1 176 ? 15.561 -11.426 -21.419 1.00 69.75 176 SER A CA 1
ATOM 1423 C C . SER A 1 176 ? 15.432 -12.953 -21.455 1.00 69.75 176 SER A C 1
ATOM 1425 O O . SER A 1 176 ? 16.126 -13.638 -22.207 1.00 69.75 176 SER A O 1
ATOM 1427 N N . THR A 1 177 ? 14.486 -13.505 -20.692 1.00 69.44 177 THR A N 1
ATOM 1428 C CA . THR A 1 177 ? 14.151 -14.934 -20.734 1.00 69.44 177 THR A CA 1
ATOM 1429 C C . THR A 1 177 ? 13.540 -15.316 -22.079 1.00 69.44 177 THR A C 1
ATOM 1431 O O . THR A 1 177 ? 13.940 -16.327 -22.647 1.00 69.44 177 THR A O 1
ATOM 1434 N N . SER A 1 178 ? 12.670 -14.481 -22.658 1.00 61.31 178 SER A N 1
ATOM 1435 C CA . SER A 1 178 ? 12.123 -14.725 -23.997 1.00 61.31 178 SER A CA 1
ATOM 1436 C C . SER A 1 178 ? 13.220 -14.814 -25.065 1.00 61.31 178 SER A C 1
ATOM 1438 O O . SER A 1 178 ? 13.158 -15.689 -25.920 1.00 61.31 178 SER A O 1
ATOM 1440 N N . GLY A 1 179 ? 14.293 -14.017 -24.964 1.00 63.34 179 GLY A N 1
ATOM 1441 C CA . GLY A 1 179 ? 15.456 -14.125 -25.853 1.00 63.34 179 GLY A CA 1
ATOM 1442 C C . GLY A 1 179 ? 16.222 -15.450 -25.732 1.00 63.34 179 GLY A C 1
ATOM 1443 O O . GLY A 1 179 ? 16.830 -15.888 -26.701 1.00 63.34 179 GLY A O 1
ATOM 1444 N N . ARG A 1 180 ? 16.163 -16.116 -24.569 1.00 66.06 180 ARG A N 1
ATOM 1445 C CA . ARG A 1 180 ? 16.726 -17.462 -24.349 1.00 66.06 180 ARG A CA 1
ATOM 1446 C C . ARG A 1 180 ? 15.785 -18.582 -24.805 1.00 66.06 180 ARG A C 1
ATOM 1448 O O . ARG A 1 180 ? 16.253 -19.628 -25.236 1.00 66.06 180 ARG A O 1
ATOM 1455 N N . VAL A 1 181 ? 14.471 -18.363 -24.735 1.00 63.06 181 VAL A N 1
ATOM 1456 C CA . VAL A 1 181 ? 13.446 -19.292 -25.251 1.00 63.06 181 VAL A CA 1
ATOM 1457 C C . VAL A 1 181 ? 13.393 -19.257 -26.789 1.00 63.06 181 VAL A C 1
ATOM 1459 O O . VAL A 1 181 ? 13.119 -20.270 -27.439 1.00 63.06 181 VAL A O 1
ATOM 1462 N N . ILE A 1 182 ? 13.701 -18.108 -27.395 1.00 63.38 182 ILE A N 1
ATOM 1463 C CA . ILE A 1 182 ? 13.752 -17.913 -28.846 1.00 63.38 182 ILE A CA 1
ATOM 1464 C C . ILE A 1 182 ? 15.165 -18.247 -29.356 1.00 63.38 182 ILE A C 1
ATOM 1466 O O . ILE A 1 182 ? 16.032 -17.388 -29.473 1.00 63.38 182 ILE A O 1
ATOM 1470 N N . PHE A 1 183 ? 15.406 -19.514 -29.698 1.00 61.88 183 PHE A N 1
ATOM 1471 C CA . PHE A 1 183 ? 16.637 -19.914 -30.392 1.00 61.88 183 PHE A CA 1
ATOM 1472 C C . PHE A 1 183 ? 16.654 -19.413 -31.852 1.00 61.88 183 PHE A C 1
ATOM 1474 O O . PHE A 1 183 ? 15.588 -19.330 -32.472 1.00 61.88 183 PHE A O 1
ATOM 1481 N N . PRO A 1 184 ? 17.834 -19.194 -32.473 1.00 58.75 184 PRO A N 1
ATOM 1482 C CA . PRO A 1 184 ? 17.946 -18.802 -33.886 1.00 58.75 184 PRO A CA 1
ATOM 1483 C C . PRO A 1 184 ? 17.198 -19.737 -34.856 1.00 58.75 184 PRO A C 1
ATOM 1485 O O . PRO A 1 184 ? 16.646 -19.289 -35.857 1.00 58.75 184 PRO A O 1
ATOM 1488 N N . HIS A 1 185 ? 17.097 -21.031 -34.524 1.00 55.50 185 HIS A N 1
ATOM 1489 C CA . HIS A 1 185 ? 16.362 -22.038 -35.302 1.00 55.50 185 HIS A CA 1
ATOM 1490 C C . HIS A 1 185 ? 14.822 -21.943 -35.164 1.00 55.50 185 HIS A C 1
ATOM 1492 O O . HIS A 1 185 ? 14.086 -22.495 -35.978 1.00 55.50 185 HIS A O 1
ATOM 1498 N N . ARG A 1 186 ? 14.296 -21.219 -34.162 1.00 58.09 186 ARG A N 1
ATOM 1499 C CA . ARG A 1 186 ? 12.850 -21.011 -33.926 1.00 58.09 186 ARG A CA 1
ATOM 1500 C C . ARG A 1 186 ? 12.369 -19.587 -34.244 1.00 58.09 186 ARG A C 1
ATOM 1502 O O . ARG A 1 186 ? 11.252 -19.226 -33.883 1.00 58.09 186 ARG A O 1
ATOM 1509 N N . ALA A 1 187 ? 13.146 -18.805 -34.998 1.00 59.50 187 ALA A N 1
ATOM 1510 C CA . ALA A 1 187 ? 12.847 -17.415 -35.379 1.00 59.50 187 ALA A CA 1
ATOM 1511 C C . ALA A 1 187 ? 11.592 -17.211 -36.271 1.00 59.50 187 ALA A C 1
ATOM 1513 O O . ALA A 1 187 ? 11.346 -16.106 -36.748 1.00 59.50 187 ALA A O 1
ATOM 1514 N N . LYS A 1 188 ? 10.790 -18.258 -36.514 1.00 66.31 188 LYS A N 1
ATOM 1515 C CA . LYS A 1 188 ? 9.531 -18.215 -37.284 1.00 66.31 188 LYS A CA 1
ATOM 1516 C C . LYS A 1 188 ? 8.273 -18.446 -36.435 1.00 66.31 188 LYS A C 1
ATOM 1518 O O . LYS A 1 188 ? 7.191 -18.620 -36.996 1.00 66.31 188 LYS A O 1
ATOM 1523 N N . LEU A 1 189 ? 8.386 -18.488 -35.106 1.00 72.62 189 LEU A N 1
ATOM 1524 C CA . LEU A 1 189 ? 7.209 -18.595 -34.244 1.00 72.62 189 LEU A CA 1
ATOM 1525 C C . LEU A 1 189 ? 6.358 -17.323 -34.347 1.00 72.62 189 LEU A C 1
ATOM 1527 O O . LEU A 1 189 ? 6.872 -16.208 -34.297 1.00 72.62 189 LEU A O 1
ATOM 1531 N N . LYS A 1 190 ? 5.042 -17.503 -34.497 1.00 80.75 190 LYS A N 1
ATOM 1532 C CA . LYS A 1 190 ? 4.084 -16.395 -34.438 1.00 80.75 190 LYS A CA 1
ATOM 1533 C C . LYS A 1 190 ? 4.039 -15.829 -33.019 1.00 80.75 190 LYS A C 1
ATOM 1535 O O . LYS A 1 190 ? 4.210 -16.579 -32.057 1.00 80.75 190 LYS A O 1
ATOM 1540 N N . GLN A 1 191 ? 3.752 -14.534 -32.908 1.00 80.81 191 GLN A N 1
ATOM 1541 C CA . GLN A 1 191 ? 3.651 -13.817 -31.635 1.00 80.81 191 GLN A CA 1
ATOM 1542 C C . GLN A 1 191 ? 2.735 -14.535 -30.630 1.00 80.81 191 GLN A C 1
ATOM 1544 O O . GLN A 1 191 ? 3.153 -14.768 -29.501 1.00 80.81 191 GLN A O 1
ATOM 1549 N N . ASP A 1 192 ? 1.564 -14.996 -31.072 1.00 82.38 192 ASP A N 1
ATOM 1550 C CA . ASP A 1 192 ? 0.587 -15.693 -30.222 1.00 82.38 192 ASP A CA 1
ATOM 1551 C C . ASP A 1 192 ? 1.147 -16.987 -29.602 1.00 82.38 192 ASP A C 1
ATOM 1553 O O . ASP A 1 192 ? 0.817 -17.355 -28.477 1.00 82.38 192 ASP A O 1
ATOM 1557 N N . ILE A 1 193 ? 2.029 -17.689 -30.325 1.00 82.94 193 ILE A N 1
ATOM 1558 C CA . ILE A 1 193 ? 2.654 -18.928 -29.840 1.00 82.94 193 ILE A CA 1
AT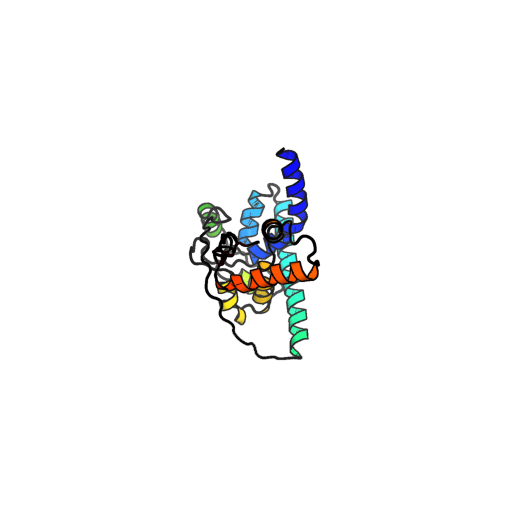OM 1559 C C . ILE A 1 193 ? 3.731 -18.603 -28.804 1.00 82.94 193 ILE A C 1
ATOM 1561 O O . ILE A 1 193 ? 3.871 -19.320 -27.817 1.00 82.94 193 ILE A O 1
ATOM 1565 N N . ILE A 1 194 ? 4.483 -17.519 -29.010 1.00 80.06 194 ILE A N 1
ATOM 1566 C CA . ILE A 1 194 ? 5.487 -17.047 -28.048 1.00 80.06 194 ILE A CA 1
ATOM 1567 C C . ILE A 1 194 ? 4.795 -16.617 -26.752 1.00 80.06 194 ILE A C 1
ATOM 1569 O O . ILE A 1 194 ? 5.232 -17.009 -25.674 1.00 80.06 194 ILE A O 1
ATOM 1573 N N . GLU A 1 195 ? 3.691 -15.877 -26.852 1.00 82.75 195 GLU A N 1
ATOM 1574 C CA . GLU A 1 195 ? 2.875 -15.490 -25.701 1.00 82.75 195 GLU A CA 1
ATOM 1575 C C . GLU A 1 195 ? 2.355 -16.721 -24.951 1.00 82.75 195 GLU A C 1
ATOM 1577 O O . GLU A 1 195 ? 2.595 -16.853 -23.752 1.00 82.75 195 GLU A O 1
ATOM 1582 N N . ALA A 1 196 ? 1.747 -17.680 -25.658 1.00 86.88 196 ALA A N 1
ATOM 1583 C CA . ALA A 1 196 ? 1.254 -18.913 -25.052 1.00 86.88 196 ALA A CA 1
ATOM 1584 C C . ALA A 1 196 ? 2.363 -19.719 -24.346 1.00 86.88 196 ALA A C 1
ATOM 1586 O O . ALA A 1 196 ? 2.137 -20.248 -23.257 1.00 86.88 196 ALA A O 1
ATOM 1587 N N . LEU A 1 197 ? 3.568 -19.788 -24.925 1.00 81.69 197 LEU A N 1
ATOM 1588 C CA . LEU A 1 197 ? 4.721 -20.462 -24.319 1.00 81.69 197 LEU A CA 1
ATOM 1589 C C . LEU A 1 197 ? 5.207 -19.743 -23.057 1.00 81.69 197 LEU A C 1
ATOM 1591 O O . LEU A 1 197 ? 5.402 -20.392 -22.030 1.00 81.69 197 LEU A O 1
ATOM 1595 N N . MET A 1 198 ? 5.355 -18.417 -23.106 1.00 80.88 198 MET A N 1
ATOM 1596 C CA . MET A 1 198 ? 5.786 -17.614 -21.956 1.00 80.88 198 MET A CA 1
ATOM 1597 C C . MET A 1 198 ? 4.759 -17.667 -20.816 1.00 80.88 198 MET A C 1
ATOM 1599 O O . MET A 1 198 ? 5.127 -17.850 -19.653 1.00 80.88 198 MET A O 1
ATOM 1603 N N . CYS A 1 199 ? 3.465 -17.566 -21.137 1.00 83.50 199 CYS A N 1
ATOM 1604 C CA . CYS A 1 199 ? 2.377 -17.704 -20.170 1.00 83.50 199 CYS A CA 1
ATOM 1605 C C . CYS A 1 199 ? 2.329 -19.116 -19.573 1.00 83.50 199 CYS A C 1
ATOM 1607 O O . CYS A 1 199 ? 2.251 -19.257 -18.353 1.00 83.50 199 CYS A O 1
ATOM 1609 N N . GLY A 1 200 ? 2.435 -20.155 -20.407 1.00 83.56 200 GLY A N 1
ATOM 1610 C CA . GLY A 1 200 ? 2.448 -21.549 -19.965 1.00 83.56 200 GLY A CA 1
ATOM 1611 C C . GLY A 1 200 ? 3.624 -21.857 -19.041 1.00 83.56 200 GLY A C 1
ATOM 1612 O O . GLY A 1 200 ? 3.436 -22.458 -17.987 1.00 83.56 200 GLY A O 1
ATOM 1613 N N . GLN A 1 201 ? 4.822 -21.380 -19.383 1.00 81.31 201 GLN A N 1
ATOM 1614 C CA . GLN A 1 201 ? 6.016 -21.501 -18.549 1.00 81.31 201 GLN A CA 1
ATOM 1615 C C . GLN A 1 201 ? 5.830 -20.808 -17.193 1.00 81.31 201 GLN A C 1
ATOM 1617 O O . GLN A 1 201 ? 6.077 -21.414 -16.153 1.00 81.31 201 GLN A O 1
ATOM 1622 N N . SER A 1 202 ? 5.331 -19.567 -17.192 1.00 80.38 202 SER A N 1
ATOM 1623 C CA . SER A 1 202 ? 5.046 -18.816 -15.964 1.00 80.38 202 SER A CA 1
ATOM 1624 C C . SER A 1 202 ? 4.032 -19.539 -15.065 1.00 80.38 202 SER A C 1
ATOM 1626 O O . SER A 1 202 ? 4.268 -19.718 -13.869 1.00 80.38 202 SER A O 1
ATOM 1628 N N . TRP A 1 203 ? 2.930 -20.036 -15.636 1.00 82.06 203 TRP A N 1
ATOM 1629 C CA . TRP A 1 203 ? 1.894 -20.757 -14.891 1.00 82.06 203 TRP A CA 1
ATOM 1630 C C . TRP A 1 203 ? 2.351 -22.109 -14.350 1.00 82.06 203 TRP A C 1
ATOM 1632 O O . TRP A 1 203 ? 2.035 -22.437 -13.208 1.00 82.06 203 TRP A O 1
ATOM 1642 N N . LEU A 1 204 ? 3.104 -22.883 -15.134 1.00 81.44 204 LEU A N 1
ATOM 1643 C CA . LEU A 1 204 ? 3.641 -24.173 -14.694 1.00 81.44 204 LEU A CA 1
ATOM 1644 C C . LEU A 1 204 ? 4.655 -24.012 -13.559 1.00 81.44 204 LEU A C 1
ATOM 1646 O O . LEU A 1 204 ? 4.790 -24.904 -12.723 1.00 81.44 204 LEU A O 1
ATOM 1650 N N . TRP A 1 205 ? 5.367 -22.886 -13.517 1.00 74.88 205 TRP A N 1
ATOM 1651 C CA . TRP A 1 205 ? 6.418 -22.642 -12.532 1.00 74.88 205 TRP A CA 1
ATOM 1652 C C . TRP A 1 205 ? 5.938 -21.891 -11.287 1.00 74.88 205 TRP A C 1
ATOM 1654 O O . TRP A 1 205 ? 6.589 -21.983 -10.246 1.00 74.88 205 TRP A O 1
ATOM 1664 N N . ALA A 1 206 ? 4.777 -21.230 -11.335 1.00 73.12 206 ALA A N 1
ATOM 1665 C CA . ALA A 1 206 ? 4.185 -20.542 -10.185 1.00 73.12 206 ALA A CA 1
ATOM 1666 C C . ALA A 1 206 ? 4.069 -21.414 -8.907 1.00 73.12 206 ALA A C 1
ATOM 1668 O O . ALA A 1 206 ? 4.368 -20.906 -7.825 1.00 73.12 206 ALA A O 1
ATOM 1669 N N . PRO A 1 207 ? 3.718 -22.718 -8.970 1.00 69.94 207 PRO A N 1
ATOM 1670 C CA . PRO A 1 207 ? 3.668 -23.583 -7.787 1.00 69.94 207 PRO A CA 1
ATOM 1671 C C . PRO A 1 207 ? 5.042 -24.024 -7.255 1.00 69.94 207 PRO A C 1
ATOM 1673 O O . PRO A 1 207 ? 5.135 -24.455 -6.107 1.00 69.94 207 PRO A O 1
ATOM 1676 N N . LEU A 1 208 ? 6.096 -23.971 -8.078 1.00 66.50 208 LEU A N 1
ATOM 1677 C CA . LEU A 1 208 ? 7.418 -24.535 -7.766 1.00 66.50 208 LEU A CA 1
ATOM 1678 C C . LEU A 1 208 ? 8.367 -23.521 -7.104 1.00 66.50 208 LEU A C 1
ATOM 1680 O O . LEU A 1 208 ? 9.439 -23.897 -6.617 1.00 66.50 208 LEU A O 1
ATOM 1684 N N . GLY A 1 209 ? 7.968 -22.247 -7.047 1.00 56.22 209 GLY A N 1
ATOM 1685 C CA . GLY A 1 209 ? 8.842 -21.148 -6.651 1.00 56.22 209 GLY A CA 1
ATOM 1686 C C . GLY A 1 209 ? 9.955 -20.928 -7.676 1.00 56.22 209 GLY A C 1
ATOM 1687 O O . GLY A 1 209 ? 10.206 -21.762 -8.540 1.00 56.22 209 GLY A O 1
ATOM 1688 N N . ASN A 1 210 ? 10.648 -19.797 -7.585 1.00 51.72 210 ASN A N 1
ATOM 1689 C CA . ASN A 1 210 ? 11.606 -19.291 -8.578 1.00 51.72 210 ASN A CA 1
ATOM 1690 C C . ASN A 1 210 ? 12.889 -20.149 -8.783 1.00 51.72 210 ASN A C 1
ATOM 1692 O O . ASN A 1 210 ? 13.919 -19.655 -9.227 1.00 51.72 210 ASN A O 1
ATOM 1696 N N . LYS A 1 211 ? 12.851 -21.447 -8.457 1.00 48.06 211 LYS A N 1
ATOM 1697 C CA . LYS A 1 211 ? 13.914 -22.439 -8.665 1.00 48.06 211 LYS A CA 1
ATOM 1698 C C . LYS A 1 211 ? 14.045 -22.894 -10.129 1.00 48.06 211 LYS A C 1
ATOM 1700 O O . LYS A 1 211 ? 15.009 -23.573 -10.456 1.00 48.06 211 LYS A O 1
ATOM 1705 N N . GLY A 1 212 ? 13.099 -22.530 -11.001 1.00 42.88 212 GLY A N 1
ATOM 1706 C CA . GLY A 1 212 ? 13.055 -22.962 -12.407 1.00 42.88 212 GLY A CA 1
ATOM 1707 C C . GLY A 1 212 ? 13.886 -22.134 -13.396 1.00 42.88 212 GLY A C 1
ATOM 1708 O O . GLY A 1 212 ? 14.038 -22.544 -14.541 1.00 42.88 212 GLY A O 1
ATOM 1709 N N . LEU A 1 213 ? 14.461 -20.996 -12.989 1.00 45.22 213 LEU A N 1
ATOM 1710 C CA . LEU A 1 213 ? 15.209 -20.110 -13.901 1.00 45.22 213 LEU A CA 1
ATOM 1711 C C . LEU A 1 213 ? 16.589 -20.639 -14.335 1.00 45.22 213 LEU A C 1
ATOM 1713 O O . LEU A 1 213 ? 17.288 -19.946 -15.073 1.00 45.22 213 LEU A O 1
ATOM 1717 N N . ASN A 1 214 ? 16.978 -21.840 -13.898 1.00 38.28 214 ASN A N 1
ATOM 1718 C CA . ASN A 1 214 ? 18.286 -22.430 -14.182 1.00 38.28 214 ASN A CA 1
ATOM 1719 C C . ASN A 1 214 ? 18.190 -23.867 -14.722 1.00 38.28 214 ASN A C 1
ATOM 1721 O O . ASN A 1 214 ? 19.016 -24.712 -14.390 1.00 38.28 214 ASN A O 1
ATOM 1725 N N . LEU A 1 215 ? 17.160 -24.174 -15.518 1.00 40.44 215 LEU A N 1
ATOM 1726 C CA . LEU A 1 215 ? 17.263 -25.306 -16.438 1.00 40.44 215 LEU A CA 1
ATOM 1727 C C . LEU A 1 215 ? 17.851 -24.794 -17.750 1.00 40.44 215 LEU A C 1
ATOM 1729 O O . LEU A 1 215 ? 17.136 -24.275 -18.609 1.00 40.44 215 LEU A O 1
ATOM 1733 N N . ASP A 1 216 ? 19.167 -24.957 -17.885 1.00 33.81 216 ASP A N 1
ATOM 1734 C CA . ASP A 1 216 ? 19.792 -25.086 -19.192 1.00 33.81 216 ASP A CA 1
ATOM 1735 C C . ASP A 1 216 ? 19.024 -26.159 -19.964 1.00 33.81 216 ASP A C 1
ATOM 1737 O O . ASP A 1 216 ? 19.007 -27.334 -19.602 1.00 33.81 216 ASP A O 1
ATOM 1741 N N . LEU A 1 217 ? 18.376 -25.750 -21.050 1.00 39.38 217 LEU A N 1
ATOM 1742 C CA . LEU A 1 217 ? 17.662 -26.628 -21.978 1.00 39.38 217 LEU A CA 1
ATOM 1743 C C . LEU A 1 217 ? 18.641 -27.473 -22.827 1.00 39.38 217 LEU A C 1
ATOM 1745 O O . LEU A 1 217 ? 18.326 -27.843 -23.953 1.00 39.38 217 LEU A O 1
ATOM 1749 N N . GLN A 1 218 ? 19.844 -27.741 -22.304 1.00 35.56 218 GLN A N 1
ATOM 1750 C CA . GLN A 1 218 ? 20.899 -28.522 -22.949 1.00 35.56 218 GLN A CA 1
ATOM 1751 C C . GLN A 1 218 ? 20.750 -30.033 -22.729 1.00 35.56 218 GLN A C 1
ATOM 1753 O O . GLN A 1 218 ? 21.405 -30.798 -23.421 1.00 35.56 218 GLN A O 1
ATOM 1758 N N . THR A 1 219 ? 19.877 -30.492 -21.830 1.00 31.97 219 THR A N 1
ATOM 1759 C CA . THR A 1 219 ? 19.782 -31.918 -21.463 1.00 31.97 219 THR A CA 1
ATOM 1760 C C . THR A 1 219 ? 18.767 -32.742 -22.263 1.00 31.97 219 THR A C 1
ATOM 1762 O O . THR A 1 219 ? 18.452 -33.856 -21.865 1.00 31.97 219 THR A O 1
ATOM 1765 N N . PHE A 1 220 ? 18.257 -32.243 -23.394 1.00 34.50 220 PHE A N 1
ATOM 1766 C CA . PHE A 1 220 ? 17.331 -33.006 -24.253 1.00 34.50 220 PHE A CA 1
ATOM 1767 C C . PHE A 1 220 ? 17.962 -33.573 -25.535 1.00 34.50 220 PHE A C 1
ATOM 1769 O O . PHE A 1 220 ? 17.221 -34.033 -26.398 1.00 34.50 220 PHE A O 1
ATOM 1776 N N . ASN A 1 221 ? 19.293 -33.553 -25.670 1.00 33.84 221 ASN A N 1
ATOM 1777 C CA . ASN A 1 221 ? 19.976 -34.039 -26.877 1.00 33.84 221 ASN A CA 1
ATOM 1778 C C . ASN A 1 221 ? 20.829 -35.302 -26.689 1.00 33.84 221 ASN A C 1
ATOM 1780 O O . ASN A 1 221 ? 21.444 -35.733 -27.659 1.00 33.84 221 ASN A O 1
ATOM 1784 N N . ASP A 1 222 ? 20.834 -35.920 -25.512 1.00 38.28 222 ASP A N 1
ATOM 1785 C CA . ASP A 1 222 ? 21.473 -37.224 -25.347 1.00 38.28 222 ASP A CA 1
ATOM 1786 C C . ASP A 1 222 ? 20.376 -38.288 -25.425 1.00 38.28 222 ASP A C 1
ATOM 1788 O O . ASP A 1 222 ? 19.688 -38.525 -24.437 1.00 38.28 222 ASP A O 1
ATOM 1792 N N . ASP A 1 223 ? 20.105 -38.795 -26.631 1.00 39.22 223 ASP A N 1
ATOM 1793 C CA . ASP A 1 223 ? 19.991 -40.236 -26.905 1.00 39.22 223 ASP A CA 1
ATOM 1794 C C . ASP A 1 223 ? 19.482 -40.508 -28.339 1.00 39.22 223 ASP A C 1
ATOM 1796 O O . ASP A 1 223 ? 18.505 -39.923 -28.806 1.00 39.22 223 ASP A O 1
ATOM 1800 N N . GLU A 1 224 ? 20.156 -41.470 -28.980 1.00 36.66 224 GLU A N 1
ATOM 1801 C CA . GLU A 1 224 ? 19.899 -42.114 -30.284 1.00 36.66 224 GLU A CA 1
ATOM 1802 C C . GLU A 1 224 ? 20.527 -41.514 -31.559 1.00 36.66 224 GLU A C 1
ATOM 1804 O O . GLU A 1 224 ? 19.844 -41.241 -32.545 1.00 36.66 224 GLU A O 1
ATOM 1809 N N . ASP A 1 225 ? 21.865 -41.490 -31.605 1.00 34.56 225 ASP A N 1
ATOM 1810 C CA . ASP A 1 225 ? 22.590 -41.822 -32.842 1.00 34.56 225 ASP A CA 1
ATOM 1811 C C . ASP A 1 225 ? 22.765 -43.352 -32.917 1.00 34.56 225 ASP A C 1
ATOM 1813 O O . ASP A 1 225 ? 23.690 -43.925 -32.338 1.00 34.56 225 ASP A O 1
ATOM 1817 N N . VAL A 1 226 ? 21.850 -44.038 -33.610 1.00 36.81 226 VAL A N 1
ATOM 1818 C CA . VAL A 1 226 ? 22.076 -45.418 -34.066 1.00 36.81 226 VAL A CA 1
ATOM 1819 C C . VAL A 1 226 ? 22.822 -45.354 -35.397 1.00 36.81 226 VAL A C 1
ATOM 1821 O O . VAL A 1 226 ? 22.272 -44.929 -36.413 1.00 36.81 226 VAL A O 1
ATOM 1824 N N . GLU A 1 227 ? 24.081 -45.794 -35.367 1.00 40.91 227 GLU A N 1
ATOM 1825 C CA . GLU A 1 227 ? 24.889 -46.156 -36.534 1.00 40.91 227 GLU A CA 1
ATOM 1826 C C . GLU A 1 227 ? 24.090 -46.997 -37.543 1.00 40.91 227 GLU A C 1
ATOM 1828 O O . GLU A 1 227 ? 23.512 -48.029 -37.203 1.00 40.91 227 GLU A O 1
ATOM 1833 N N . SER A 1 228 ? 24.162 -46.633 -38.821 1.00 33.16 228 SER A N 1
ATOM 1834 C CA . SER A 1 228 ? 24.428 -47.627 -39.866 1.00 33.16 228 SER A CA 1
ATOM 1835 C C . SER A 1 228 ? 25.020 -46.950 -41.099 1.00 33.16 228 SER A C 1
ATOM 1837 O O . SER A 1 228 ? 24.365 -46.189 -41.808 1.00 33.16 228 SER A O 1
ATOM 1839 N N . ASP A 1 229 ? 26.304 -47.235 -41.294 1.00 38.88 229 ASP A N 1
ATOM 1840 C CA . ASP A 1 229 ? 27.040 -47.095 -42.543 1.00 38.88 229 ASP A CA 1
ATOM 1841 C C . ASP A 1 229 ? 26.438 -47.954 -43.675 1.00 38.88 229 ASP A C 1
ATOM 1843 O O . ASP A 1 229 ? 25.727 -48.927 -43.419 1.00 38.88 229 ASP A O 1
ATOM 1847 N N . GLN A 1 230 ? 26.922 -47.659 -44.892 1.00 36.59 230 GLN A N 1
ATOM 1848 C CA . GLN A 1 230 ? 26.842 -48.395 -46.172 1.00 36.59 230 GLN A CA 1
ATOM 1849 C C . GLN A 1 230 ? 25.677 -47.946 -47.075 1.00 36.59 230 GLN A C 1
ATOM 1851 O O . GLN A 1 230 ? 24.524 -47.948 -46.667 1.00 36.59 230 GLN A O 1
ATOM 1856 N N . GLU A 1 231 ? 25.884 -47.532 -48.328 1.00 37.81 231 GLU A N 1
ATOM 1857 C CA . GLU A 1 231 ? 27.017 -47.663 -49.264 1.00 37.81 231 GLU A CA 1
ATOM 1858 C C . GLU A 1 231 ? 26.930 -46.549 -50.328 1.00 37.81 231 GLU A C 1
ATOM 1860 O O . GLU A 1 231 ? 25.790 -46.135 -50.654 1.00 37.81 231 GLU A O 1
#